Protein AF-A0A7S3X517-F1 (afdb_monomer)

Solvent-accessible surface area (backbone atoms only — not comparable to full-atom values): 11848 Å² total; per-residue (Å²): 142,83,91,81,89,79,89,85,84,89,82,90,87,80,91,82,86,77,84,84,81,80,83,94,79,83,84,78,81,80,79,83,82,80,86,85,85,80,80,93,74,85,74,78,87,70,78,75,76,82,76,74,81,82,72,77,80,77,75,76,76,76,75,76,78,76,65,91,71,58,46,76,46,91,46,55,68,55,50,40,50,55,53,61,67,47,91,56,70,46,37,36,36,38,52,59,68,38,77,36,72,41,94,53,54,39,53,32,61,48,71,34,46,42,34,41,34,27,48,90,89,9,20,34,46,31,8,79,58,73,20,17,44,32,37,27,20,56,36,17,20,42,37,40,29,26,31,36,42,28,20,11,25,25,86,78,29,69,69,51,62,46,97,84,75,48,69,47,72,37,55,27,45,65,45,73,55,67,35,47,58,80,44,79,42,83,47,49,79,45,74,105

Organism: Emiliania huxleyi (NCBI:txid2903)

pLDDT: mean 76.97, std 21.05, range [38.03, 98.0]

Sequence (192 aa):
TGVALRSLALLRASAGRAPAAPPRKALLLACMAALNLLGLAKAVPLNPPPSPPSLPPALPPPPPPLTPGYVSVVSENELRSLIEGAAADISISLPPSAHFELSSQISCASSIKVTIASSGEGATLDGQGGTGLFHLEGGCSLTLRGLNLVNGRAVSGGVVSKGDGSTSANGGVVHANGAGDVEIIGSTVTGC

Nearest PDB structures (foldseek):
  4yzq-assembly2_B  TM=4.320E-01  e=9.519E+00  Caldicellulosiruptor bescii DSM 6725
  6k0u-assembly1_A  TM=3.340E-01  e=7.231E+00  Paenibacillus glycanilyticus

Structure (mmCIF, N/CA/C/O backbone):
data_AF-A0A7S3X517-F1
#
_entry.id   AF-A0A7S3X517-F1
#
loop_
_atom_site.group_PDB
_atom_site.id
_atom_site.type_symbol
_atom_site.label_atom_id
_atom_site.label_alt_id
_atom_site.label_comp_id
_atom_site.label_asym_id
_atom_site.label_entity_id
_atom_site.label_seq_id
_atom_site.pdbx_PDB_ins_code
_atom_site.Cartn_x
_atom_site.Cartn_y
_atom_site.Cartn_z
_atom_site.occupancy
_atom_site.B_iso_or_equiv
_atom_site.auth_seq_id
_atom_site.auth_comp_id
_atom_site.auth_asym_id
_atom_site.auth_atom_id
_atom_site.pdbx_PDB_model_num
ATOM 1 N N . THR A 1 1 ? 38.168 -29.508 -49.072 1.00 44.38 1 THR A N 1
ATOM 2 C CA . THR A 1 1 ? 37.922 -30.195 -47.785 1.00 44.38 1 THR A CA 1
ATOM 3 C C . THR A 1 1 ? 36.730 -29.532 -47.115 1.00 44.38 1 THR A C 1
ATOM 5 O O . THR A 1 1 ? 36.815 -28.357 -46.827 1.00 44.38 1 THR A O 1
ATOM 8 N N . GLY A 1 2 ? 35.551 -30.093 -46.888 1.00 38.03 2 GLY A N 1
ATOM 9 C CA . GLY A 1 2 ? 34.876 -31.349 -47.190 1.00 38.03 2 GLY A CA 1
ATOM 10 C C . GLY A 1 2 ? 33.455 -31.155 -46.628 1.00 38.03 2 GLY A C 1
ATOM 11 O O . GLY A 1 2 ? 33.307 -30.720 -45.491 1.00 38.03 2 GLY A O 1
ATOM 12 N N . VAL A 1 3 ? 32.436 -31.365 -47.458 1.00 45.12 3 VAL A N 1
ATOM 13 C CA . VAL A 1 3 ? 31.002 -31.208 -47.155 1.00 45.12 3 VAL A CA 1
ATOM 14 C C . VAL A 1 3 ? 30.511 -32.380 -46.295 1.00 45.12 3 VAL A C 1
ATOM 16 O O . VAL A 1 3 ? 30.902 -33.509 -46.580 1.00 45.12 3 VAL A O 1
ATOM 19 N N . ALA A 1 4 ? 29.598 -32.161 -45.337 1.00 42.88 4 ALA A N 1
ATOM 20 C CA . ALA A 1 4 ? 28.685 -33.217 -44.873 1.00 42.88 4 ALA A CA 1
ATOM 21 C C . ALA A 1 4 ? 27.404 -32.671 -44.208 1.00 42.88 4 ALA A C 1
ATOM 23 O O . ALA A 1 4 ? 27.393 -32.289 -43.041 1.00 42.88 4 ALA A O 1
ATOM 24 N N . LEU A 1 5 ? 26.305 -32.711 -44.972 1.00 47.69 5 LEU A N 1
ATOM 25 C CA . LEU A 1 5 ? 24.927 -32.824 -44.483 1.00 47.69 5 LEU A CA 1
ATOM 26 C C . LEU A 1 5 ? 24.777 -34.064 -43.590 1.00 47.69 5 LEU A C 1
ATOM 28 O O . LEU A 1 5 ? 25.246 -35.128 -43.990 1.00 47.69 5 LEU A O 1
ATOM 32 N N . ARG A 1 6 ? 23.958 -33.989 -42.530 1.00 50.88 6 ARG A N 1
ATOM 33 C CA . ARG A 1 6 ? 23.080 -35.103 -42.122 1.00 50.88 6 ARG A CA 1
ATOM 34 C C . ARG A 1 6 ? 21.757 -34.595 -41.546 1.00 50.88 6 ARG A C 1
ATOM 36 O O . ARG A 1 6 ? 21.687 -34.136 -40.415 1.00 50.88 6 ARG A O 1
ATOM 43 N N . SER A 1 7 ? 20.708 -34.733 -42.353 1.00 45.97 7 SER A N 1
ATOM 44 C CA . SER A 1 7 ? 19.344 -34.971 -41.878 1.00 45.97 7 SER A CA 1
ATOM 45 C C . SER A 1 7 ? 19.239 -36.407 -41.361 1.00 45.97 7 SER A C 1
ATOM 47 O O . SER A 1 7 ? 19.768 -37.309 -42.008 1.00 45.97 7 SER A O 1
ATOM 49 N N . LEU A 1 8 ? 18.505 -36.638 -40.271 1.00 49.59 8 LEU A N 1
ATOM 50 C CA . LEU A 1 8 ? 17.770 -37.887 -40.067 1.00 49.59 8 LEU A CA 1
ATOM 51 C C . LEU A 1 8 ? 16.531 -37.621 -39.203 1.00 49.59 8 LEU A C 1
ATOM 53 O O . LEU A 1 8 ? 16.600 -36.957 -38.173 1.00 49.59 8 LEU A O 1
ATOM 57 N N . ALA A 1 9 ? 15.404 -38.123 -39.690 1.00 45.72 9 ALA A N 1
ATOM 58 C CA . ALA A 1 9 ? 14.075 -38.019 -39.116 1.00 45.72 9 ALA A CA 1
ATOM 59 C C . ALA A 1 9 ? 13.704 -39.276 -38.297 1.00 45.72 9 ALA A C 1
ATOM 61 O O . ALA A 1 9 ? 14.422 -40.271 -38.321 1.00 45.72 9 ALA A O 1
ATOM 62 N N . LEU A 1 10 ? 12.501 -39.215 -37.706 1.00 48.09 10 LEU A N 1
ATOM 63 C CA . LEU A 1 10 ? 11.694 -40.267 -37.060 1.00 48.09 10 LEU A CA 1
ATOM 64 C C . LEU A 1 10 ? 12.080 -40.699 -35.630 1.00 48.09 10 LEU A C 1
ATOM 66 O O . LEU A 1 10 ? 13.069 -41.386 -35.424 1.00 48.09 10 LEU A O 1
ATOM 70 N N . LEU A 1 11 ? 11.148 -40.519 -34.682 1.00 44.03 11 LEU A N 1
ATOM 71 C CA . LEU A 1 11 ? 10.174 -41.576 -34.369 1.00 44.03 11 LEU A CA 1
ATOM 72 C C . LEU A 1 11 ? 8.953 -41.034 -33.599 1.00 44.03 11 LEU A C 1
ATOM 74 O O . LEU A 1 11 ? 9.065 -40.193 -32.713 1.00 44.03 11 LEU A O 1
ATOM 78 N N . ARG A 1 12 ? 7.776 -41.555 -33.963 1.00 49.22 12 ARG A N 1
ATOM 79 C CA . ARG A 1 12 ? 6.484 -41.394 -33.278 1.00 49.22 12 ARG A CA 1
ATOM 80 C C . ARG A 1 12 ? 6.518 -42.026 -31.880 1.00 49.22 12 ARG A C 1
ATOM 82 O O . ARG A 1 12 ? 7.020 -43.136 -31.742 1.00 49.22 12 ARG A O 1
ATOM 89 N N . ALA A 1 13 ? 5.804 -41.428 -30.927 1.00 42.97 13 ALA A N 1
ATOM 90 C CA . ALA A 1 13 ? 5.162 -42.168 -29.844 1.00 42.97 13 ALA A CA 1
ATOM 91 C C . ALA A 1 13 ? 3.719 -41.676 -29.671 1.00 42.97 13 ALA A C 1
ATOM 93 O O . ALA A 1 13 ? 3.427 -40.484 -29.691 1.00 42.97 13 ALA A O 1
ATOM 94 N N . SER A 1 14 ? 2.828 -42.653 -29.588 1.00 48.25 14 SER A N 1
ATOM 95 C CA . SER A 1 14 ? 1.376 -42.571 -29.582 1.00 48.25 14 SER A CA 1
ATOM 96 C C . SER A 1 14 ? 0.861 -43.016 -28.214 1.00 48.25 14 SER A C 1
ATOM 98 O O . SER A 1 14 ? 1.449 -43.904 -27.609 1.00 48.25 14 SER A O 1
ATOM 100 N N . ALA A 1 15 ? -0.313 -42.492 -27.855 1.00 43.00 15 ALA A N 1
ATOM 101 C CA . ALA A 1 15 ? -1.302 -43.041 -26.925 1.00 43.00 15 ALA A CA 1
ATOM 102 C C . ALA A 1 15 ? -1.064 -42.895 -25.410 1.00 43.00 15 ALA A C 1
ATOM 104 O O . ALA A 1 15 ? -0.162 -43.468 -24.813 1.00 43.00 15 ALA A O 1
ATOM 105 N N . GLY A 1 16 ? -2.026 -42.210 -24.786 1.00 40.59 16 GLY A N 1
ATOM 106 C CA . GLY A 1 16 ? -2.255 -42.175 -23.345 1.00 40.59 16 GLY A CA 1
ATOM 107 C C . GLY A 1 16 ? -3.563 -41.454 -23.019 1.00 40.59 16 GLY A C 1
ATOM 108 O O . GLY A 1 16 ? -3.565 -40.450 -22.318 1.00 40.59 16 GLY A O 1
ATOM 109 N N . ARG A 1 17 ? -4.682 -41.906 -23.604 1.00 45.69 17 ARG A N 1
ATOM 110 C CA . ARG A 1 17 ? -6.031 -41.384 -23.332 1.00 45.69 17 ARG A CA 1
ATOM 111 C C . ARG A 1 17 ? -6.479 -41.888 -21.956 1.00 45.69 17 ARG A C 1
ATOM 113 O O . ARG A 1 17 ? -6.854 -43.049 -21.827 1.00 45.69 17 ARG A O 1
ATOM 120 N N . ALA A 1 18 ? -6.415 -41.026 -20.945 1.00 49.19 18 ALA A N 1
ATOM 121 C CA . ALA A 1 18 ? -6.928 -41.314 -19.608 1.00 49.19 18 ALA A CA 1
ATOM 122 C C . ALA A 1 18 ? -8.476 -41.295 -19.589 1.00 49.19 18 ALA A C 1
ATOM 124 O O . ALA A 1 18 ? -9.084 -40.482 -20.295 1.00 49.19 18 ALA A O 1
ATOM 125 N N . PRO A 1 19 ? -9.129 -42.182 -18.817 1.00 54.97 19 PRO A N 1
ATOM 126 C CA . PRO A 1 19 ? -10.582 -42.247 -18.719 1.00 54.97 19 PRO A CA 1
ATOM 127 C C . PRO A 1 19 ? -11.170 -41.070 -17.930 1.00 54.97 19 PRO A C 1
ATOM 129 O O . PRO A 1 19 ? -10.600 -40.585 -16.953 1.00 54.97 19 PRO A O 1
ATOM 132 N N . ALA A 1 20 ? -12.344 -40.632 -18.384 1.00 51.78 20 ALA A N 1
ATOM 133 C CA . ALA A 1 20 ? -13.129 -39.542 -17.826 1.00 51.78 20 ALA A CA 1
ATOM 134 C C . ALA A 1 20 ? -13.579 -39.821 -16.382 1.00 51.78 20 ALA A C 1
ATOM 136 O O . ALA A 1 20 ? -14.098 -40.894 -16.072 1.00 51.78 20 ALA A O 1
ATOM 137 N N . ALA A 1 21 ? -13.419 -38.820 -15.516 1.00 54.84 21 ALA A N 1
ATOM 138 C CA . ALA A 1 21 ? -13.942 -38.829 -14.157 1.00 54.84 21 ALA A CA 1
ATOM 139 C C . ALA A 1 21 ? -15.473 -38.613 -14.152 1.00 54.84 21 ALA A C 1
ATOM 141 O O . ALA A 1 21 ? -15.976 -37.800 -14.933 1.00 54.84 21 ALA A O 1
ATOM 142 N N . PRO A 1 22 ? -16.229 -39.290 -13.268 1.00 59.75 22 PRO A N 1
ATOM 143 C CA . PRO A 1 22 ? -17.671 -39.100 -13.154 1.00 59.75 22 PRO A CA 1
ATOM 144 C C . PRO A 1 22 ? -18.037 -37.770 -12.457 1.00 59.75 22 PRO A C 1
ATOM 146 O O . PRO A 1 22 ? -17.279 -37.265 -11.621 1.00 59.75 22 PRO A O 1
ATOM 149 N N . PRO A 1 23 ? -19.219 -37.195 -12.757 1.00 51.88 23 PRO A N 1
ATOM 150 C CA . PRO A 1 23 ? -19.661 -35.917 -12.202 1.00 51.88 23 PRO A CA 1
ATOM 151 C C . PRO A 1 23 ? -20.046 -36.026 -10.715 1.00 51.88 23 PRO A C 1
ATOM 153 O O . PRO A 1 23 ? -20.990 -36.717 -10.337 1.00 51.88 23 PRO A O 1
ATOM 156 N N . ARG A 1 24 ? -19.354 -35.263 -9.8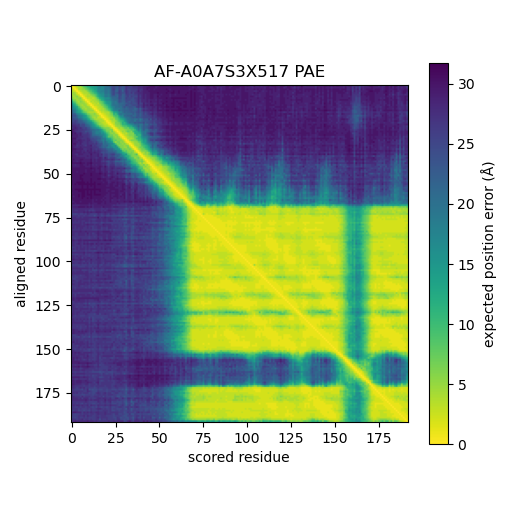58 1.00 53.47 24 ARG A N 1
ATOM 157 C CA . ARG A 1 24 ? -19.596 -35.128 -8.404 1.00 53.47 24 ARG A CA 1
ATOM 158 C C . ARG A 1 24 ? -20.831 -34.276 -8.057 1.00 53.47 24 ARG A C 1
ATOM 160 O O . ARG A 1 24 ? -20.734 -33.349 -7.259 1.00 53.47 24 ARG A O 1
ATOM 167 N N . LYS A 1 25 ? -21.992 -34.537 -8.663 1.00 51.47 25 LYS A N 1
ATOM 168 C CA . LYS A 1 25 ? -23.221 -33.756 -8.386 1.00 51.47 25 LYS A CA 1
ATOM 169 C C . LYS A 1 25 ? -24.373 -34.534 -7.742 1.00 51.47 25 LYS A C 1
ATOM 171 O O . LYS A 1 25 ? -25.433 -33.959 -7.548 1.00 51.47 25 LYS A O 1
ATOM 176 N N . ALA A 1 26 ? -24.174 -35.787 -7.332 1.00 49.59 26 ALA A N 1
ATOM 177 C CA . ALA A 1 26 ? -25.268 -36.634 -6.835 1.00 49.59 26 ALA A CA 1
ATOM 178 C C . ALA A 1 26 ? -25.121 -37.135 -5.382 1.00 49.59 26 ALA A C 1
ATOM 180 O O . ALA A 1 26 ? -25.724 -38.143 -5.033 1.00 49.59 26 ALA A O 1
ATOM 181 N N . LEU A 1 27 ? -24.340 -36.467 -4.518 1.00 43.12 27 LEU A N 1
ATOM 182 C CA . LEU A 1 27 ? -24.102 -36.955 -3.145 1.00 43.12 27 LEU A CA 1
ATOM 183 C C . LEU A 1 27 ? -24.219 -35.881 -2.051 1.00 43.12 27 LEU A C 1
ATOM 185 O O . LEU A 1 27 ? -23.494 -35.913 -1.065 1.00 43.12 27 LEU A O 1
ATOM 189 N N . LEU A 1 28 ? -25.123 -34.915 -2.219 1.00 41.91 28 LEU A N 1
ATOM 190 C CA . LEU A 1 28 ? -25.427 -33.930 -1.166 1.00 41.91 28 LEU A CA 1
ATOM 191 C C . LEU A 1 28 ? -26.924 -33.798 -0.852 1.00 41.91 28 LEU A C 1
ATOM 193 O O . LEU A 1 28 ? -27.290 -33.069 0.061 1.00 41.91 28 LEU A O 1
ATOM 197 N N . LEU A 1 29 ? -27.789 -34.552 -1.542 1.00 43.25 29 LEU A N 1
ATOM 198 C CA . LEU A 1 29 ? -29.243 -34.488 -1.342 1.00 43.25 29 LEU A CA 1
ATOM 199 C C . LEU A 1 29 ? -29.807 -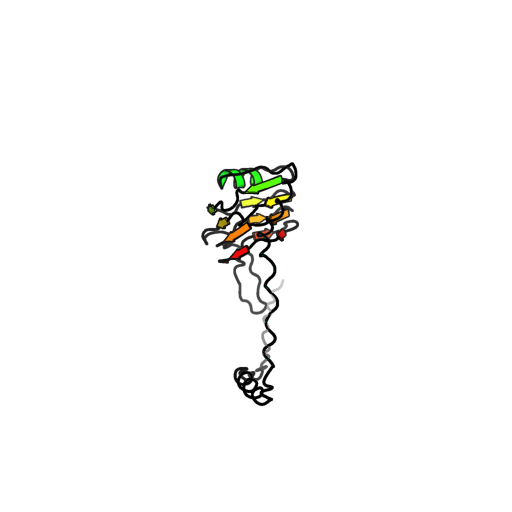35.558 -0.387 1.00 43.25 29 LEU A C 1
ATOM 201 O O . LEU A 1 29 ? -30.989 -35.515 -0.072 1.00 43.25 29 LEU A O 1
ATOM 205 N N . ALA A 1 30 ? -28.990 -36.498 0.103 1.00 40.50 30 ALA A N 1
ATOM 206 C CA . ALA A 1 30 ? -29.468 -37.638 0.899 1.00 40.50 30 ALA A CA 1
ATOM 207 C C . ALA A 1 30 ? -29.298 -37.499 2.428 1.00 40.50 30 ALA A C 1
ATOM 209 O O . ALA A 1 30 ? -29.766 -38.366 3.157 1.00 40.50 30 ALA A O 1
ATOM 210 N N . CYS A 1 31 ? -28.671 -36.431 2.942 1.00 39.19 31 CYS A N 1
ATOM 211 C CA . CYS A 1 31 ? -28.393 -36.301 4.387 1.00 39.19 31 CYS A CA 1
ATOM 212 C C . CYS A 1 31 ? -29.336 -35.349 5.152 1.00 39.19 31 CYS A C 1
ATOM 214 O O . CYS A 1 31 ? -29.188 -35.177 6.355 1.00 39.19 31 CYS A O 1
ATOM 216 N N . MET A 1 32 ? -30.322 -34.736 4.487 1.00 42.56 32 MET A N 1
ATOM 217 C CA . MET A 1 32 ? -31.238 -33.768 5.123 1.00 42.56 32 MET A CA 1
ATOM 218 C C . MET A 1 32 ? -32.555 -34.380 5.641 1.00 42.56 32 MET A C 1
ATOM 220 O O . MET A 1 32 ? -33.382 -33.658 6.184 1.00 42.56 32 MET A O 1
ATOM 224 N N . ALA A 1 33 ? -32.779 -35.693 5.504 1.00 42.97 33 ALA A N 1
ATOM 225 C CA . ALA A 1 33 ? -34.093 -36.302 5.765 1.00 42.97 33 ALA A CA 1
ATOM 226 C C . ALA A 1 33 ? -34.215 -37.123 7.070 1.00 42.97 33 ALA A C 1
ATOM 228 O O . ALA A 1 33 ? -35.249 -37.748 7.284 1.00 42.97 33 ALA A O 1
ATOM 229 N N . ALA A 1 34 ? -33.205 -37.144 7.950 1.00 41.84 34 ALA A N 1
ATOM 230 C CA . ALA A 1 34 ? -33.151 -38.110 9.062 1.00 41.84 34 ALA A CA 1
ATOM 231 C C . ALA A 1 34 ? -32.982 -37.514 10.476 1.00 41.84 34 ALA A C 1
ATOM 233 O O . ALA A 1 34 ? -32.471 -38.189 11.365 1.00 41.84 34 ALA A O 1
ATOM 234 N N . LEU A 1 35 ? -33.428 -36.280 10.727 1.00 44.53 35 LEU A N 1
ATOM 235 C CA . LEU A 1 35 ? -33.516 -35.728 12.089 1.00 44.53 35 LEU A CA 1
ATOM 236 C C . LEU A 1 35 ? -34.872 -35.053 12.308 1.00 44.53 35 LEU A C 1
ATOM 238 O O . LEU A 1 35 ? -34.968 -33.835 12.402 1.00 44.53 35 LEU A O 1
ATOM 242 N N . ASN A 1 36 ? -35.954 -35.831 12.348 1.00 45.81 36 ASN A N 1
ATOM 243 C CA . ASN A 1 36 ? -37.247 -35.266 12.739 1.00 45.81 36 ASN A CA 1
ATOM 244 C C . ASN A 1 36 ? -38.152 -36.278 13.442 1.00 45.81 36 ASN A C 1
ATOM 246 O O . ASN A 1 36 ? -39.303 -36.459 13.060 1.00 45.81 36 ASN A O 1
ATOM 250 N N . LEU A 1 37 ? -37.624 -36.987 14.445 1.00 50.25 37 LEU A N 1
ATOM 251 C CA . LEU A 1 37 ? -38.456 -37.882 15.246 1.00 50.25 37 LEU A CA 1
ATOM 252 C C . LEU A 1 37 ? -37.853 -38.179 16.626 1.00 50.25 37 LEU A C 1
ATOM 254 O O . LEU A 1 37 ? -37.385 -39.284 16.859 1.00 50.25 37 LEU A O 1
ATOM 258 N N . LEU A 1 38 ? -37.867 -37.212 17.550 1.00 48.56 38 LEU A N 1
ATOM 259 C CA . LEU A 1 38 ? -37.776 -37.497 18.989 1.00 48.56 38 LEU A CA 1
ATOM 260 C C . LEU A 1 38 ? -38.353 -36.341 19.823 1.00 48.56 38 LEU A C 1
ATOM 262 O O . LEU A 1 38 ? -37.735 -35.298 19.991 1.00 48.56 38 LEU A O 1
ATOM 266 N N . GLY A 1 39 ? -39.540 -36.592 20.377 1.00 47.72 39 GLY A N 1
ATOM 267 C CA . GLY A 1 39 ? -39.839 -36.277 21.774 1.00 47.72 39 GLY A CA 1
ATOM 268 C C . GLY A 1 39 ? -40.179 -34.831 22.131 1.00 47.72 39 GLY A C 1
ATOM 269 O O . GLY A 1 39 ? -39.337 -34.095 22.635 1.00 47.72 39 GLY A O 1
ATOM 270 N N . LEU A 1 40 ? -41.468 -34.482 22.036 1.00 50.62 40 LEU A N 1
ATOM 271 C CA . LEU A 1 40 ? -42.065 -33.397 22.822 1.00 50.62 40 LEU A CA 1
ATOM 272 C C . LEU A 1 40 ? -42.024 -33.747 24.322 1.00 50.62 40 LEU A C 1
ATOM 274 O O . LEU A 1 40 ? -42.928 -34.399 24.844 1.00 50.62 40 LEU A O 1
ATOM 278 N N . ALA A 1 41 ? -41.000 -33.274 25.031 1.00 53.97 41 ALA A N 1
ATOM 279 C CA . ALA A 1 41 ? -41.066 -33.087 26.476 1.00 53.97 41 ALA A CA 1
ATOM 280 C C . ALA A 1 41 ? -41.628 -31.685 26.754 1.00 53.97 41 ALA A C 1
ATOM 282 O O . ALA A 1 41 ? -41.017 -30.667 26.431 1.00 53.97 41 ALA A O 1
ATOM 283 N N . LYS A 1 42 ? -42.833 -31.636 27.324 1.00 54.25 42 LYS A N 1
ATOM 284 C CA . LYS A 1 42 ? -43.510 -30.405 27.740 1.00 54.25 42 LYS 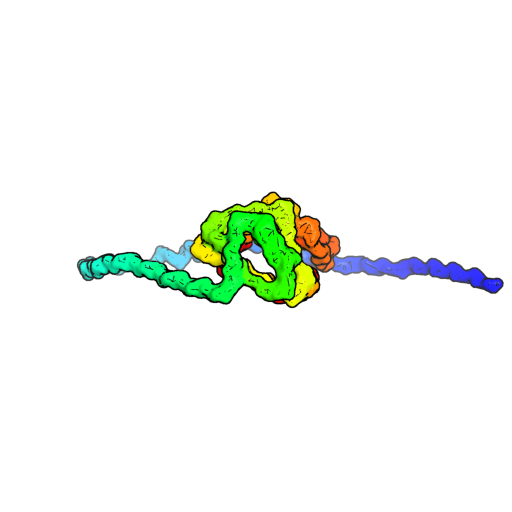A CA 1
ATOM 285 C C . LYS A 1 42 ? -42.774 -29.825 28.953 1.00 54.25 42 LYS A C 1
ATOM 287 O O . LYS A 1 42 ? -42.967 -30.285 30.074 1.00 54.25 42 LYS A O 1
ATOM 292 N N . ALA A 1 43 ? -41.897 -28.855 28.701 1.00 56.81 43 ALA A N 1
ATOM 293 C CA . ALA A 1 43 ? -41.153 -28.143 29.732 1.00 56.81 43 ALA A CA 1
ATOM 294 C C . ALA A 1 43 ? -42.101 -27.310 30.609 1.00 56.81 43 ALA A C 1
ATOM 296 O O . ALA A 1 43 ? -42.966 -26.587 30.112 1.00 56.81 43 ALA A O 1
ATOM 297 N N . VAL A 1 44 ? -41.934 -27.436 31.925 1.00 68.50 44 VAL A N 1
ATOM 298 C CA . VAL A 1 44 ? -42.577 -26.590 32.934 1.00 68.50 44 VAL A CA 1
ATOM 299 C C . VAL A 1 44 ? -42.108 -25.144 32.712 1.00 68.50 44 VAL A C 1
ATOM 301 O O . VAL A 1 44 ? -40.899 -24.933 32.594 1.00 68.50 44 VAL A O 1
ATOM 304 N N . PRO A 1 45 ? -43.009 -24.147 32.639 1.00 65.81 45 PRO A N 1
ATOM 305 C CA . PRO A 1 45 ? -42.618 -22.752 32.483 1.00 65.81 45 PRO A CA 1
ATOM 306 C C . PRO A 1 45 ? -41.947 -22.269 33.773 1.00 65.81 45 PRO A C 1
ATOM 308 O O . PRO A 1 45 ? -42.607 -21.872 34.730 1.00 65.81 45 PRO A O 1
ATOM 311 N N . LEU A 1 46 ? -40.617 -22.335 33.815 1.00 68.38 46 LEU A N 1
ATOM 312 C CA . LEU A 1 46 ? -39.834 -21.579 34.781 1.00 68.38 46 LEU A CA 1
ATOM 313 C C . LEU A 1 46 ? -39.904 -20.115 34.354 1.00 68.38 46 LEU A C 1
ATOM 315 O O . LEU A 1 46 ? -39.513 -19.781 33.235 1.00 68.38 46 LEU A O 1
ATOM 319 N N . ASN A 1 47 ? -40.425 -19.252 35.229 1.00 78.31 47 ASN A N 1
ATOM 320 C CA . ASN A 1 47 ? -40.350 -17.813 35.009 1.00 78.31 47 ASN A CA 1
ATOM 321 C C . ASN A 1 47 ? -38.876 -17.440 34.791 1.00 78.31 47 ASN A C 1
ATOM 323 O O . ASN A 1 47 ? -38.045 -17.772 35.645 1.00 78.31 47 ASN A O 1
ATOM 327 N N . PRO A 1 48 ? -38.533 -16.792 33.664 1.00 77.38 48 PRO A N 1
ATOM 328 C CA . PRO A 1 48 ? -37.167 -16.379 33.419 1.00 77.38 48 PRO A CA 1
ATOM 329 C C . PRO A 1 48 ? -36.743 -15.396 34.520 1.00 77.38 48 PRO A C 1
ATOM 331 O O . PRO A 1 48 ? -37.542 -14.537 34.913 1.00 77.38 48 PRO A O 1
ATOM 334 N N . PRO A 1 49 ? -35.517 -15.524 35.054 1.00 82.88 49 PRO A N 1
ATOM 335 C CA . PRO A 1 49 ? -34.993 -14.551 35.997 1.00 82.88 49 PRO A CA 1
ATOM 336 C C . PRO A 1 49 ? -35.020 -13.150 35.363 1.00 82.88 49 PRO A C 1
ATOM 338 O O . PRO A 1 49 ? -34.868 -13.030 34.143 1.00 82.88 49 PRO A O 1
ATOM 341 N N . PRO A 1 50 ? -35.225 -12.089 36.164 1.00 82.81 50 PRO A N 1
ATOM 342 C CA . PRO A 1 50 ? -35.212 -10.721 35.665 1.00 82.81 50 PRO A CA 1
ATOM 343 C C . PRO A 1 50 ? -33.904 -10.453 34.919 1.00 82.81 50 PRO A C 1
ATOM 345 O O . PRO A 1 50 ? -32.819 -10.737 35.433 1.00 82.81 50 PRO A O 1
ATOM 348 N N . SER A 1 51 ? -34.021 -9.931 33.697 1.00 80.81 51 SER A N 1
ATOM 349 C CA . SER A 1 51 ? -32.875 -9.591 32.862 1.00 80.81 51 SER A CA 1
ATOM 350 C C . SER A 1 51 ? -31.950 -8.641 33.630 1.00 80.81 51 SER A C 1
ATOM 352 O O . SER A 1 51 ? -32.434 -7.629 34.149 1.00 80.81 51 SER A O 1
ATOM 354 N N . PRO A 1 52 ? -30.641 -8.935 33.729 1.00 82.88 52 PRO A N 1
ATOM 355 C CA . PRO A 1 52 ? -29.699 -8.008 34.333 1.00 82.88 52 PRO A CA 1
ATOM 356 C C . PRO A 1 52 ? -29.748 -6.666 33.587 1.00 82.88 52 PRO A C 1
ATOM 358 O O . PRO A 1 52 ? -29.982 -6.651 32.374 1.00 82.88 52 PRO A O 1
ATOM 361 N N . PRO A 1 53 ? -29.551 -5.538 34.290 1.00 83.44 53 PRO A N 1
ATOM 362 C CA . PRO A 1 53 ? -29.539 -4.227 33.660 1.00 83.44 53 PRO A CA 1
ATOM 363 C C . PRO A 1 53 ? -28.507 -4.210 32.529 1.00 83.44 53 PRO A C 1
ATOM 365 O O . PRO A 1 53 ? -27.357 -4.606 32.726 1.00 83.44 53 PRO A O 1
ATOM 368 N N . SER A 1 54 ? -28.935 -3.769 31.344 1.00 77.31 54 SER A N 1
ATOM 369 C CA . SER A 1 54 ? -28.067 -3.614 30.181 1.00 77.31 54 SER A CA 1
ATOM 370 C C . SER A 1 54 ? -26.898 -2.707 30.550 1.00 77.31 54 SER A C 1
ATOM 372 O O . SER A 1 54 ? -27.082 -1.512 30.785 1.00 77.31 54 SER A O 1
ATOM 374 N N . LEU A 1 55 ? -25.697 -3.281 30.633 1.00 78.44 55 LEU A N 1
ATOM 375 C CA . LEU A 1 55 ? -24.478 -2.498 30.777 1.00 78.44 55 LEU A CA 1
ATOM 376 C C . LEU A 1 55 ? -24.363 -1.561 29.564 1.00 78.44 55 LEU A C 1
ATOM 378 O O . LEU A 1 55 ? -24.672 -1.984 28.444 1.00 78.44 55 LEU A O 1
ATOM 382 N N . PRO A 1 56 ? -23.938 -0.300 29.755 1.00 80.62 56 PRO A N 1
ATOM 383 C CA . PRO A 1 56 ? -23.640 0.573 28.631 1.00 80.62 56 PRO A CA 1
ATOM 384 C C . PRO A 1 56 ? -22.607 -0.112 27.722 1.00 80.62 56 PRO A C 1
ATOM 386 O O . PRO A 1 56 ? -21.721 -0.804 28.237 1.00 80.62 56 PRO A O 1
ATOM 389 N N . PRO A 1 57 ? -22.713 0.040 26.388 1.00 79.38 57 PRO A N 1
ATOM 390 C CA . PRO A 1 57 ? -21.740 -0.533 25.471 1.00 79.38 57 PRO A CA 1
ATOM 391 C C . PRO A 1 57 ? -20.346 -0.074 25.893 1.00 79.38 57 PRO A C 1
ATOM 393 O O . PRO A 1 57 ? -20.093 1.125 26.023 1.00 79.38 57 PRO A O 1
ATOM 396 N N . ALA A 1 58 ? -19.467 -1.040 26.173 1.00 74.56 58 ALA A N 1
ATOM 397 C CA . ALA A 1 58 ? -18.084 -0.749 26.503 1.00 74.56 58 ALA A CA 1
ATOM 398 C C . ALA A 1 58 ? -17.500 0.084 25.360 1.00 74.56 58 ALA A C 1
ATOM 400 O O . ALA A 1 58 ? -17.558 -0.331 24.200 1.00 74.56 58 ALA A O 1
ATOM 401 N N . LEU A 1 59 ? -16.988 1.273 25.684 1.00 74.56 59 LEU A N 1
ATOM 402 C CA . LEU A 1 59 ? -16.277 2.084 24.706 1.00 74.56 59 LEU A CA 1
ATOM 403 C C . LEU A 1 59 ? -15.149 1.224 24.118 1.00 74.56 59 LEU A C 1
ATOM 405 O O . LEU A 1 59 ? -14.448 0.557 24.888 1.00 74.56 59 LEU A O 1
ATOM 409 N N . PRO A 1 60 ? -14.978 1.200 22.783 1.00 79.62 60 PRO A N 1
ATOM 410 C CA . PRO A 1 60 ? -13.856 0.499 22.188 1.00 79.62 60 PRO A CA 1
ATOM 411 C C . PRO A 1 60 ? -12.562 1.036 22.815 1.00 79.62 60 PRO A C 1
ATOM 413 O O . PRO A 1 60 ? -12.469 2.243 23.077 1.00 79.62 60 PRO A O 1
ATOM 416 N N . PRO A 1 61 ? -11.585 0.159 23.107 1.00 78.69 61 PRO A N 1
ATOM 417 C CA . PRO A 1 61 ? -10.323 0.594 23.680 1.00 78.69 61 PRO A CA 1
ATOM 418 C C . PRO A 1 61 ? -9.725 1.697 22.796 1.00 78.69 61 PRO A C 1
ATOM 420 O O . PRO A 1 61 ? -9.803 1.589 21.566 1.00 78.69 61 PRO A O 1
ATOM 423 N N . PRO A 1 62 ? -9.158 2.763 23.392 1.00 74.56 62 PRO A N 1
ATOM 424 C CA . PRO A 1 62 ? -8.523 3.814 22.617 1.00 74.56 62 PRO A CA 1
ATOM 425 C C . PRO A 1 62 ? -7.468 3.179 21.703 1.00 74.56 62 PRO A C 1
ATOM 427 O O . PRO A 1 62 ? -6.733 2.291 22.158 1.00 74.56 62 PRO A O 1
ATOM 430 N N . PRO A 1 63 ? -7.406 3.580 20.420 1.00 67.75 63 PRO A N 1
ATOM 431 C CA . PRO A 1 63 ? -6.417 3.039 19.508 1.00 67.75 63 PRO A CA 1
ATOM 432 C C . PRO A 1 63 ? -5.024 3.256 20.111 1.00 67.75 63 PRO A C 1
ATOM 434 O O . PRO A 1 63 ? -4.777 4.316 20.700 1.00 67.75 63 PRO A O 1
ATOM 437 N N . PRO A 1 64 ? -4.123 2.260 20.015 1.00 67.94 64 PRO A N 1
ATOM 438 C CA . PRO A 1 64 ? -2.773 2.410 20.524 1.00 67.94 64 PRO A CA 1
ATOM 439 C C . PRO A 1 64 ? -2.155 3.689 19.947 1.00 67.94 64 PRO A C 1
ATOM 441 O O . PRO A 1 64 ? -2.378 3.980 18.766 1.00 67.94 64 PRO A O 1
ATOM 444 N N . PRO A 1 65 ? -1.409 4.465 20.754 1.00 63.12 65 PRO A N 1
ATOM 445 C CA . PRO A 1 65 ? -0.764 5.673 20.267 1.00 63.12 65 PRO A CA 1
ATOM 446 C C . PRO A 1 65 ? 0.076 5.325 19.037 1.00 63.12 65 PRO A C 1
ATOM 448 O O . PRO A 1 65 ? 0.882 4.390 19.078 1.00 63.12 65 PRO A O 1
ATOM 451 N N . LEU A 1 66 ? -0.150 6.055 17.938 1.00 56.91 66 LEU A N 1
ATOM 452 C CA . LEU A 1 66 ? 0.674 5.949 16.738 1.00 56.91 66 LEU A CA 1
ATOM 453 C C . LEU A 1 66 ? 2.126 6.143 17.173 1.00 56.91 66 LEU A C 1
ATOM 455 O O . LEU A 1 66 ? 2.462 7.125 17.838 1.00 56.91 66 LEU A O 1
ATOM 459 N N . THR A 1 67 ? 2.966 5.158 16.876 1.00 59.84 67 THR A N 1
ATOM 460 C CA . THR A 1 67 ? 4.380 5.178 17.250 1.00 59.84 67 THR A CA 1
ATOM 461 C C . THR A 1 67 ? 5.009 6.468 16.704 1.00 59.84 67 THR A C 1
ATOM 463 O O . THR A 1 67 ? 4.722 6.824 15.563 1.00 59.84 67 THR A O 1
ATOM 466 N N . PRO A 1 68 ? 5.829 7.212 17.463 1.00 66.50 68 PRO A N 1
ATOM 467 C CA . PRO A 1 68 ? 6.510 8.388 16.926 1.00 66.50 68 PRO A CA 1
ATOM 468 C C . PRO A 1 68 ? 7.274 8.029 15.643 1.00 66.50 68 PRO A C 1
ATOM 470 O O . PRO A 1 68 ? 8.027 7.057 15.642 1.00 66.50 68 PRO A O 1
ATOM 473 N N . GLY A 1 69 ? 7.060 8.782 14.559 1.00 81.00 69 GLY A N 1
ATOM 474 C CA . GLY A 1 69 ? 7.725 8.549 13.267 1.00 81.00 69 GLY A CA 1
ATOM 475 C C . GLY A 1 69 ? 6.803 8.386 12.057 1.00 81.00 69 GLY A C 1
ATOM 476 O O . GLY A 1 69 ? 7.307 8.246 10.948 1.00 81.00 69 GLY A O 1
ATOM 477 N N . TYR A 1 70 ? 5.477 8.427 12.233 1.00 86.81 70 TYR A N 1
ATOM 478 C CA . TYR A 1 70 ? 4.554 8.444 11.096 1.00 86.81 70 TYR A CA 1
ATOM 479 C C . TYR A 1 70 ? 4.440 9.843 10.483 1.00 86.81 70 TYR A C 1
ATOM 481 O O . TYR A 1 70 ? 4.151 10.817 11.180 1.00 86.81 70 TYR A O 1
ATOM 489 N N . VAL A 1 71 ? 4.608 9.922 9.166 1.00 93.44 71 VAL A N 1
ATOM 490 C CA . VAL A 1 71 ? 4.297 11.103 8.358 1.00 93.44 71 VAL A CA 1
ATOM 491 C C . VAL A 1 71 ? 2.857 10.975 7.869 1.00 93.44 71 VAL A C 1
ATOM 493 O O . VAL A 1 71 ? 2.485 9.964 7.273 1.00 93.44 71 VAL A O 1
ATOM 496 N N . SER A 1 72 ? 2.023 11.972 8.153 1.00 93.94 72 SER A N 1
ATOM 497 C CA . SER A 1 72 ? 0.654 12.006 7.632 1.00 93.94 72 SER A CA 1
ATOM 498 C C . SER A 1 72 ? 0.667 12.537 6.207 1.00 93.94 72 SER A C 1
ATOM 500 O O . SER A 1 72 ? 1.307 13.552 5.959 1.00 93.94 72 SER A O 1
ATOM 502 N N . VAL A 1 73 ? -0.080 11.901 5.307 1.00 95.88 73 VAL A N 1
ATOM 503 C CA . VAL A 1 73 ? -0.250 12.368 3.921 1.00 95.88 73 VAL A CA 1
ATOM 504 C C . VAL A 1 73 ? -1.730 12.477 3.579 1.00 95.88 73 VAL A C 1
ATOM 506 O O . VAL A 1 73 ? -2.545 11.693 4.070 1.00 95.88 73 VAL A O 1
ATOM 509 N N . VAL A 1 74 ? -2.096 13.456 2.754 1.00 94.44 74 VAL A N 1
ATOM 510 C CA . VAL A 1 74 ? -3.507 13.742 2.412 1.00 94.44 74 VAL A CA 1
ATOM 511 C C . VAL A 1 74 ? -3.789 13.715 0.911 1.00 94.44 74 VAL A C 1
ATOM 513 O O . VAL A 1 74 ? -4.917 13.968 0.495 1.00 94.44 74 VAL A O 1
ATOM 516 N N . SER A 1 75 ? -2.786 13.402 0.087 1.00 96.31 75 SER A N 1
ATOM 517 C CA . SER A 1 75 ? -2.940 13.301 -1.367 1.00 96.31 75 SER A CA 1
ATOM 518 C C . SER A 1 75 ? -2.084 12.191 -1.981 1.00 96.31 75 SER A C 1
ATOM 520 O O . SER A 1 75 ? -1.066 11.790 -1.416 1.00 96.31 75 SER A O 1
ATOM 522 N N . GLU A 1 76 ? -2.487 11.719 -3.164 1.00 96.69 76 GLU A N 1
ATOM 523 C CA . GLU A 1 76 ? -1.737 10.741 -3.966 1.00 96.69 76 GLU A CA 1
ATOM 524 C C . GLU A 1 76 ? -0.313 11.233 -4.268 1.00 96.69 76 GLU A C 1
ATOM 526 O O . GLU A 1 76 ? 0.650 10.500 -4.057 1.00 96.69 76 GLU A O 1
ATOM 531 N N . ASN A 1 77 ? -0.165 12.483 -4.724 1.00 96.94 77 ASN A N 1
ATOM 532 C CA . ASN A 1 77 ? 1.140 13.045 -5.077 1.00 96.94 77 ASN A CA 1
ATOM 533 C C . ASN A 1 77 ? 2.099 13.082 -3.888 1.00 96.94 77 ASN A C 1
ATOM 535 O O . ASN A 1 77 ? 3.286 12.806 -4.053 1.00 96.94 77 ASN A O 1
ATOM 539 N N . GLU A 1 78 ? 1.597 13.430 -2.705 1.00 97.19 78 GLU A N 1
ATOM 540 C CA . GLU A 1 78 ? 2.395 13.456 -1.482 1.00 97.19 78 GLU A CA 1
ATOM 541 C C . GLU A 1 78 ? 2.823 12.043 -1.074 1.00 97.19 78 GLU A C 1
ATOM 543 O O . GLU A 1 78 ? 4.005 11.816 -0.828 1.00 97.19 78 GLU A O 1
ATOM 548 N N . LEU A 1 79 ? 1.892 11.080 -1.099 1.00 97.50 79 LEU A N 1
ATOM 549 C CA . LEU A 1 79 ? 2.181 9.670 -0.837 1.00 97.50 79 LEU A CA 1
ATOM 550 C C . LEU A 1 79 ? 3.247 9.122 -1.800 1.00 97.50 79 LEU A C 1
ATOM 552 O O . LEU A 1 79 ? 4.229 8.528 -1.356 1.00 97.50 79 LEU A O 1
ATOM 556 N N . ARG A 1 80 ? 3.078 9.358 -3.107 1.00 97.31 80 ARG A N 1
ATOM 557 C CA . ARG A 1 80 ? 4.023 8.932 -4.147 1.00 97.31 80 ARG A CA 1
ATOM 558 C C . ARG A 1 80 ? 5.396 9.561 -3.939 1.00 97.31 80 ARG A C 1
ATOM 560 O O . ARG A 1 80 ? 6.387 8.844 -3.870 1.00 97.31 80 ARG A O 1
ATOM 567 N N . SER A 1 81 ? 5.445 10.884 -3.786 1.00 97.06 81 SER A N 1
ATOM 568 C CA . SER A 1 81 ? 6.707 11.619 -3.634 1.00 97.06 81 SER A CA 1
ATOM 569 C C . SER A 1 81 ? 7.470 11.189 -2.384 1.00 97.06 81 SER A C 1
ATOM 571 O O . SER A 1 81 ? 8.696 11.106 -2.409 1.00 97.06 81 SER A O 1
ATOM 573 N N . LEU A 1 82 ? 6.753 10.898 -1.295 1.00 97.06 82 LEU A N 1
ATOM 574 C CA . LEU A 1 82 ? 7.362 10.458 -0.047 1.00 97.06 82 LEU A CA 1
ATOM 575 C C . LEU A 1 82 ? 8.003 9.071 -0.184 1.00 97.06 82 LEU A C 1
ATOM 577 O O . LEU A 1 82 ? 9.095 8.870 0.334 1.00 97.06 82 LEU A O 1
ATOM 581 N N . ILE A 1 83 ? 7.355 8.137 -0.886 1.00 97.06 83 ILE A N 1
ATOM 582 C CA . ILE A 1 83 ? 7.870 6.773 -1.091 1.00 97.06 83 ILE A CA 1
ATOM 583 C C . ILE A 1 83 ? 9.015 6.764 -2.107 1.00 97.06 83 ILE A C 1
ATOM 585 O O . ILE A 1 83 ? 10.081 6.223 -1.824 1.00 97.06 83 ILE A O 1
ATOM 589 N N . GLU A 1 84 ? 8.822 7.392 -3.266 1.00 96.69 84 GLU A N 1
ATOM 590 C CA . GLU A 1 84 ? 9.811 7.404 -4.351 1.00 96.69 84 GLU A CA 1
ATOM 591 C C . GLU A 1 84 ? 11.060 8.224 -3.993 1.00 96.69 84 GLU A C 1
ATOM 593 O O . GLU A 1 84 ? 12.158 7.921 -4.455 1.00 96.69 84 GLU A O 1
ATOM 598 N N . GLY A 1 85 ? 10.908 9.249 -3.148 1.00 95.25 85 GLY A N 1
ATOM 599 C CA . GLY A 1 85 ? 12.002 10.097 -2.675 1.00 95.25 85 GLY A CA 1
ATOM 600 C C . GLY A 1 85 ? 12.685 9.615 -1.392 1.00 95.25 85 GLY A C 1
ATOM 601 O O . GLY A 1 85 ? 13.619 10.271 -0.923 1.00 95.25 85 GLY A O 1
ATOM 602 N N . ALA A 1 86 ? 12.233 8.514 -0.787 1.00 96.00 86 ALA A N 1
ATOM 603 C CA . ALA A 1 86 ? 12.772 8.061 0.488 1.00 96.00 86 ALA A CA 1
ATOM 604 C C . ALA A 1 86 ? 14.184 7.472 0.355 1.00 96.00 86 ALA A C 1
ATOM 606 O O . ALA A 1 86 ? 14.454 6.577 -0.446 1.00 96.00 86 ALA A O 1
ATOM 607 N N . ALA A 1 87 ? 15.083 7.956 1.215 1.00 95.50 87 ALA A N 1
ATOM 608 C CA . ALA A 1 87 ? 16.455 7.460 1.353 1.00 95.50 87 ALA A CA 1
ATOM 609 C C . ALA A 1 87 ? 16.668 6.600 2.615 1.00 95.50 87 ALA A C 1
ATOM 611 O O . ALA A 1 87 ? 17.765 6.095 2.844 1.00 95.50 87 ALA A O 1
ATOM 612 N N . ALA A 1 88 ? 15.640 6.464 3.452 1.00 96.50 88 ALA A N 1
ATOM 613 C CA . ALA A 1 88 ? 15.651 5.703 4.695 1.00 96.50 88 ALA A CA 1
ATOM 614 C C . ALA A 1 88 ? 14.261 5.109 4.949 1.00 96.50 88 ALA A C 1
ATOM 616 O O . ALA A 1 88 ? 13.313 5.424 4.230 1.00 96.50 88 ALA A O 1
ATOM 617 N N . ASP A 1 89 ? 14.146 4.268 5.974 1.00 96.81 89 ASP A N 1
ATOM 618 C CA . ASP A 1 89 ? 12.873 3.675 6.377 1.00 96.81 89 ASP A CA 1
ATOM 619 C C . ASP A 1 89 ? 11.841 4.758 6.719 1.00 9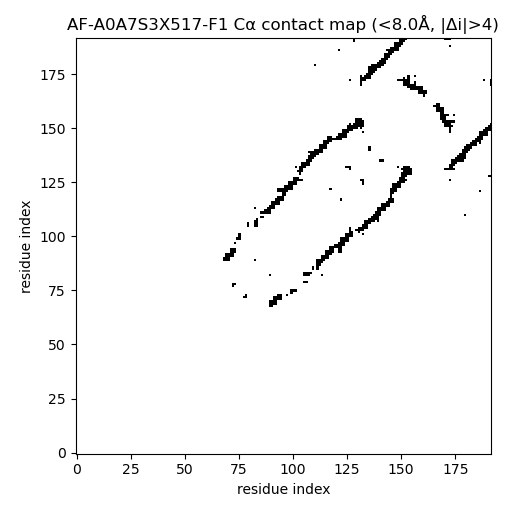6.81 89 ASP A C 1
ATOM 621 O O . ASP A 1 89 ? 12.135 5.720 7.437 1.00 96.81 89 ASP A O 1
ATOM 625 N N . ILE A 1 90 ? 10.617 4.583 6.223 1.00 96.50 90 ILE A N 1
ATOM 626 C CA . ILE A 1 90 ? 9.520 5.531 6.417 1.00 96.50 90 ILE A CA 1
ATOM 627 C C . ILE A 1 90 ? 8.259 4.830 6.911 1.00 96.50 90 ILE A C 1
ATOM 629 O O . ILE A 1 90 ? 7.943 3.698 6.544 1.00 96.50 90 ILE A O 1
ATOM 633 N N . SER A 1 91 ? 7.510 5.540 7.748 1.00 96.81 91 SER A N 1
ATOM 634 C CA . SER A 1 91 ? 6.182 5.142 8.203 1.00 96.81 91 SER A CA 1
ATOM 635 C C . SER A 1 91 ? 5.188 6.233 7.829 1.00 96.81 91 SER A C 1
ATOM 637 O O . SER A 1 91 ? 5.422 7.410 8.093 1.00 96.81 91 SER A O 1
ATOM 639 N N . ILE A 1 92 ? 4.089 5.855 7.189 1.00 97.25 92 ILE A N 1
ATOM 640 C CA . ILE A 1 92 ? 3.104 6.760 6.602 1.00 97.25 92 ILE A CA 1
ATOM 641 C C . ILE A 1 92 ? 1.741 6.460 7.211 1.00 97.25 92 ILE A C 1
ATOM 643 O O . ILE A 1 92 ? 1.327 5.302 7.280 1.00 97.25 92 ILE A O 1
ATOM 647 N N . SER A 1 93 ? 1.052 7.503 7.673 1.00 96.44 93 SER A N 1
ATOM 648 C CA . SER A 1 93 ? -0.303 7.405 8.211 1.00 96.44 93 SER A CA 1
ATOM 649 C C . SER A 1 93 ? -1.290 8.029 7.234 1.00 96.44 93 SER A C 1
ATOM 651 O O . SER A 1 93 ? -1.200 9.218 6.928 1.00 96.44 93 SER A O 1
ATOM 653 N N . LEU A 1 94 ? -2.258 7.238 6.779 1.00 97.31 94 LEU A N 1
ATOM 654 C CA . LEU A 1 94 ? -3.361 7.710 5.949 1.00 97.31 94 LEU A CA 1
ATOM 655 C C . LEU A 1 94 ? -4.577 8.037 6.827 1.00 97.31 94 LEU A C 1
ATOM 657 O O . LEU A 1 94 ? -4.913 7.231 7.708 1.00 97.31 94 LEU A O 1
ATOM 661 N N . PRO A 1 95 ? -5.269 9.169 6.596 1.00 96.31 95 PRO A N 1
ATOM 662 C CA . PRO A 1 95 ? -6.487 9.493 7.324 1.00 96.31 95 PRO A CA 1
ATOM 663 C C . PRO A 1 95 ? -7.544 8.386 7.165 1.00 96.31 95 PRO A C 1
ATOM 665 O O . PRO A 1 95 ? -7.667 7.810 6.082 1.00 96.31 95 PRO A O 1
ATOM 668 N N . PRO A 1 96 ? -8.311 8.069 8.221 1.00 96.00 96 PRO A N 1
ATOM 669 C CA . PRO A 1 96 ? -9.354 7.050 8.149 1.00 96.00 96 PRO A CA 1
ATOM 670 C C . PRO A 1 96 ? -10.403 7.432 7.099 1.00 96.00 96 PRO A C 1
ATOM 672 O O . PRO A 1 96 ? -10.784 8.598 7.002 1.00 96.00 96 PRO A O 1
ATOM 675 N N . SER A 1 97 ? -10.903 6.453 6.342 1.00 95.56 97 SER A N 1
ATOM 676 C CA . SER A 1 97 ? -11.899 6.646 5.271 1.00 95.56 97 SER A CA 1
ATOM 677 C C . SER A 1 97 ? -11.441 7.529 4.102 1.00 95.56 97 SER A C 1
ATOM 679 O O . SER A 1 97 ? -12.241 7.831 3.218 1.00 95.56 97 SER A O 1
ATOM 681 N N . ALA A 1 98 ? -10.174 7.956 4.066 1.00 97.19 98 ALA A N 1
ATOM 682 C CA . ALA A 1 98 ? -9.641 8.679 2.919 1.00 97.19 98 ALA A CA 1
ATOM 683 C C . ALA A 1 98 ? -9.606 7.773 1.684 1.00 97.19 98 ALA A C 1
ATOM 685 O O . ALA A 1 98 ? -9.343 6.574 1.791 1.00 97.19 98 ALA A O 1
ATOM 686 N N . HIS A 1 99 ? -9.853 8.360 0.516 1.00 97.69 99 HIS A N 1
ATOM 687 C CA . HIS A 1 99 ? -9.872 7.658 -0.761 1.00 97.69 99 HIS A CA 1
ATOM 688 C C . HIS A 1 99 ? -8.770 8.211 -1.664 1.00 97.69 99 HIS A C 1
ATOM 690 O O . HIS A 1 99 ? -8.787 9.391 -2.013 1.00 97.69 99 HIS A O 1
ATOM 696 N N . PHE A 1 100 ? -7.807 7.363 -2.013 1.00 97.38 100 PHE A N 1
ATOM 697 C CA . PHE A 1 100 ? -6.689 7.699 -2.886 1.00 97.38 100 PHE A CA 1
ATOM 698 C C . PHE A 1 100 ? -6.849 6.939 -4.195 1.00 97.38 100 PHE A C 1
ATOM 700 O O . PHE A 1 100 ? -6.652 5.726 -4.248 1.00 97.38 100 PHE A O 1
ATOM 707 N N . GLU A 1 101 ? -7.197 7.666 -5.249 1.00 96.06 101 GLU A N 1
ATOM 708 C CA . GLU A 1 101 ? -7.217 7.135 -6.606 1.00 96.06 101 GLU A CA 1
ATOM 709 C C . GLU A 1 101 ? -5.804 7.203 -7.177 1.00 96.06 101 GLU A C 1
ATOM 711 O O . GLU A 1 101 ? -5.238 8.282 -7.332 1.00 96.06 101 GLU A O 1
ATOM 716 N N . LEU A 1 102 ? -5.209 6.045 -7.439 1.00 93.75 102 LEU A N 1
ATOM 717 C CA . LEU A 1 102 ? -3.861 5.946 -7.967 1.00 93.75 102 LEU A CA 1
ATOM 718 C C . LEU A 1 102 ? -3.921 5.988 -9.490 1.00 93.75 102 LEU A C 1
ATOM 720 O O . LEU A 1 102 ? -4.309 5.022 -10.145 1.00 93.75 102 LEU A O 1
ATOM 724 N N . SER A 1 103 ? -3.464 7.103 -10.054 1.00 92.56 103 SER A N 1
ATOM 725 C CA . SER A 1 103 ? -3.326 7.263 -11.504 1.00 92.56 103 SER A CA 1
ATOM 726 C C . SER A 1 103 ? -2.224 6.370 -12.100 1.00 92.56 103 SER A C 1
ATOM 728 O O . SER A 1 103 ? -2.238 6.058 -13.292 1.00 92.56 103 SER A O 1
ATOM 730 N N . SER A 1 104 ? -1.271 5.929 -11.271 1.00 91.75 104 SER A N 1
ATOM 731 C CA . SER A 1 104 ? -0.205 4.984 -11.616 1.00 91.75 104 SER A CA 1
ATOM 732 C C . SER A 1 104 ? 0.282 4.213 -10.388 1.00 91.75 104 SER A C 1
ATOM 734 O O . SER A 1 104 ? 0.113 4.668 -9.253 1.00 91.75 104 SER A O 1
ATOM 736 N N . GLN A 1 105 ? 0.974 3.093 -10.625 1.00 91.94 105 GLN A N 1
ATOM 737 C CA . GLN A 1 105 ? 1.704 2.352 -9.588 1.00 91.94 105 GLN A CA 1
ATOM 738 C C . GLN A 1 105 ? 2.644 3.301 -8.834 1.00 91.94 105 GLN A C 1
ATOM 740 O O . GLN A 1 105 ? 3.272 4.168 -9.449 1.00 91.94 105 GLN A O 1
ATOM 745 N N . ILE A 1 106 ? 2.740 3.126 -7.519 1.00 95.50 106 ILE A N 1
ATOM 746 C CA . ILE A 1 106 ? 3.756 3.775 -6.692 1.00 95.50 106 ILE A CA 1
ATOM 747 C C . ILE A 1 106 ? 4.984 2.868 -6.678 1.00 95.50 106 ILE A C 1
ATOM 749 O O . ILE A 1 106 ? 4.890 1.698 -6.291 1.00 95.50 106 ILE A O 1
ATOM 753 N N . SER A 1 107 ? 6.124 3.399 -7.110 1.00 95.69 107 SER A N 1
ATOM 754 C CA . SER A 1 107 ? 7.353 2.619 -7.238 1.00 95.69 107 SER A CA 1
ATOM 755 C C . SER A 1 107 ? 8.239 2.758 -6.003 1.00 95.69 107 SER A C 1
ATOM 757 O O . SER A 1 107 ? 8.390 3.839 -5.444 1.00 95.69 107 SER A O 1
ATOM 759 N N . CYS A 1 108 ? 8.870 1.664 -5.589 1.00 96.69 108 CYS A N 1
ATOM 760 C CA . CYS A 1 108 ? 9.917 1.670 -4.577 1.00 96.69 108 CYS A CA 1
ATOM 761 C C . CYS A 1 108 ? 11.074 0.789 -5.046 1.00 96.69 108 CYS A C 1
ATOM 763 O O . CYS A 1 108 ? 10.940 -0.433 -5.108 1.00 96.69 108 CYS A O 1
ATOM 765 N N . ALA A 1 109 ? 12.198 1.425 -5.375 1.00 95.56 109 ALA A N 1
ATOM 766 C CA . ALA A 1 109 ? 13.393 0.757 -5.894 1.00 95.56 109 ALA A CA 1
ATOM 767 C C . ALA A 1 109 ? 14.571 0.742 -4.904 1.00 95.56 109 ALA A C 1
ATOM 769 O O . ALA A 1 109 ? 15.608 0.135 -5.167 1.00 95.56 109 ALA A O 1
ATOM 770 N N . SER A 1 110 ? 14.432 1.433 -3.773 1.00 93.94 110 SER A N 1
ATOM 771 C CA . SER A 1 110 ? 15.451 1.503 -2.727 1.00 93.94 110 SER A CA 1
ATOM 772 C C . SER A 1 110 ? 15.335 0.313 -1.773 1.00 93.94 110 SER A C 1
ATOM 774 O O . SER A 1 110 ? 14.235 -0.134 -1.467 1.00 93.94 110 SER A O 1
ATOM 776 N N . SER A 1 111 ? 16.454 -0.146 -1.209 1.00 96.44 111 SER A N 1
ATOM 777 C CA . SER A 1 111 ? 16.479 -1.202 -0.181 1.00 96.44 111 SER A CA 1
ATOM 778 C C . SER A 1 111 ? 16.065 -0.672 1.206 1.00 96.44 111 SER A C 1
ATOM 780 O O . SER A 1 111 ? 16.840 -0.744 2.162 1.00 96.44 111 SER A O 1
ATOM 782 N N . ILE A 1 112 ? 14.861 -0.104 1.304 1.00 96.81 112 ILE A N 1
ATOM 783 C CA . ILE A 1 112 ? 14.286 0.502 2.516 1.00 96.81 112 ILE A CA 1
ATOM 784 C C . ILE A 1 112 ? 13.001 -0.213 2.939 1.00 96.81 112 ILE A C 1
ATOM 786 O O . ILE A 1 112 ? 12.417 -0.984 2.174 1.00 96.81 112 ILE A O 1
ATOM 790 N N . LYS A 1 113 ? 12.531 0.077 4.153 1.00 97.38 113 LYS A N 1
ATOM 791 C CA . LYS A 1 113 ? 11.239 -0.382 4.664 1.00 97.38 113 LYS A CA 1
ATOM 792 C C . LYS A 1 113 ? 10.211 0.737 4.603 1.00 97.38 113 LYS A C 1
ATOM 794 O O . LYS A 1 113 ? 10.380 1.793 5.213 1.00 97.38 113 LYS A O 1
ATOM 799 N N . VAL A 1 114 ? 9.113 0.472 3.909 1.00 97.81 114 VAL A N 1
ATOM 800 C CA . VAL A 1 114 ? 7.966 1.369 3.803 1.00 97.81 114 VAL A CA 1
ATOM 801 C C . VAL A 1 114 ? 6.808 0.763 4.579 1.00 97.81 114 VAL A C 1
ATOM 803 O O . VAL A 1 114 ? 6.333 -0.325 4.262 1.00 97.81 114 VAL A O 1
ATOM 806 N N . THR A 1 115 ? 6.327 1.471 5.597 1.00 97.31 115 THR A N 1
ATOM 807 C CA . THR A 1 115 ? 5.096 1.106 6.306 1.00 97.31 115 THR A CA 1
ATOM 808 C C . THR A 1 115 ? 4.003 2.103 5.968 1.00 97.31 115 THR A C 1
ATOM 810 O O . THR A 1 115 ? 4.177 3.297 6.184 1.00 97.31 115 THR A O 1
ATOM 813 N N . ILE A 1 116 ? 2.860 1.624 5.486 1.00 97.56 116 ILE A N 1
ATOM 814 C CA . ILE A 1 116 ? 1.670 2.442 5.244 1.00 97.56 116 ILE A CA 1
ATOM 815 C C . ILE A 1 116 ? 0.557 1.894 6.120 1.00 97.56 116 ILE A C 1
ATOM 817 O O . ILE A 1 116 ? 0.176 0.726 6.011 1.00 97.56 116 ILE A O 1
ATOM 821 N N . ALA A 1 117 ? 0.039 2.736 7.003 1.00 97.06 117 ALA A N 1
ATOM 822 C CA . ALA A 1 117 ? -1.010 2.358 7.926 1.00 97.06 117 ALA A CA 1
ATOM 823 C C . ALA A 1 117 ? -2.182 3.332 7.856 1.00 97.06 117 ALA A C 1
ATOM 825 O O . ALA A 1 117 ? -2.011 4.533 7.651 1.00 97.06 117 ALA A O 1
ATOM 826 N N . SER A 1 118 ? -3.375 2.810 8.098 1.00 96.81 118 SER A N 1
ATOM 827 C CA . SER A 1 118 ? -4.528 3.615 8.470 1.00 96.81 118 SER A CA 1
ATOM 828 C C . SER A 1 118 ? -5.205 3.023 9.703 1.00 96.81 118 SER A C 1
ATOM 830 O O . SER A 1 118 ? -4.909 1.907 10.135 1.00 96.81 118 SER A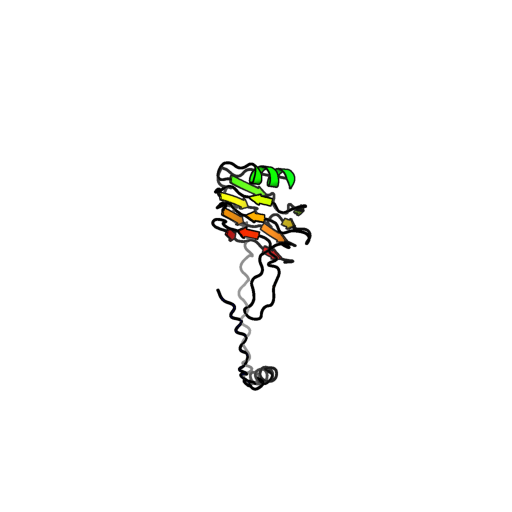 O 1
ATOM 832 N N . SER A 1 119 ? -6.075 3.817 10.317 1.00 91.75 119 SER A N 1
ATOM 833 C CA . SER A 1 119 ? -6.824 3.458 11.522 1.00 91.75 119 SER A CA 1
ATOM 834 C C . SER A 1 119 ? -8.328 3.455 11.236 1.00 91.75 119 SER A C 1
ATOM 836 O O . SER A 1 119 ? -8.769 3.917 10.185 1.00 91.75 119 SER A O 1
ATOM 838 N N . GLY A 1 120 ? -9.128 2.927 12.165 1.00 92.44 120 GLY A N 1
ATOM 839 C CA . GLY A 1 120 ? -10.583 2.861 12.003 1.00 92.44 120 GLY A CA 1
ATOM 840 C C . GLY A 1 120 ? -10.998 1.942 10.851 1.00 92.44 120 GLY A C 1
ATOM 841 O O . GLY A 1 120 ? -10.546 0.803 10.787 1.00 92.44 120 GLY A O 1
ATOM 842 N N . GLU A 1 121 ? -11.850 2.443 9.953 1.00 93.00 121 GLU A N 1
ATOM 843 C CA . GLU A 1 121 ? -12.319 1.720 8.753 1.00 93.00 121 GLU A CA 1
ATOM 844 C C . GLU A 1 121 ? -11.222 1.507 7.695 1.00 93.00 121 GLU A C 1
ATOM 846 O O . GLU A 1 121 ? -11.392 0.719 6.763 1.00 93.00 121 GLU A O 1
ATOM 851 N N . GLY A 1 122 ? -10.086 2.188 7.858 1.00 96.50 122 GLY A N 1
ATOM 852 C CA . GLY A 1 122 ? -8.980 2.160 6.920 1.00 96.50 122 GLY A CA 1
ATOM 853 C C . GLY A 1 122 ? -9.133 3.152 5.771 1.00 96.50 122 GLY A C 1
ATOM 854 O O . GLY A 1 122 ? -10.228 3.599 5.430 1.00 96.50 122 GLY A O 1
ATOM 855 N N . ALA A 1 123 ? -8.004 3.524 5.178 1.00 97.94 123 ALA A N 1
ATOM 856 C CA . ALA A 1 123 ? -7.965 4.307 3.951 1.00 97.94 123 ALA A CA 1
ATOM 857 C C . ALA A 1 123 ? -8.059 3.378 2.739 1.00 97.94 123 ALA A C 1
ATOM 859 O O . ALA A 1 123 ? -7.563 2.248 2.769 1.00 97.94 123 ALA A O 1
ATOM 860 N N . THR A 1 124 ? -8.667 3.870 1.666 1.00 98.00 124 THR A N 1
ATOM 861 C CA . THR A 1 124 ? -8.804 3.147 0.404 1.00 98.00 124 THR A CA 1
ATOM 862 C C . THR A 1 124 ? -7.721 3.584 -0.570 1.00 98.00 124 THR A C 1
ATOM 864 O O . THR A 1 124 ? -7.576 4.776 -0.839 1.00 98.00 124 THR A O 1
ATOM 867 N N . LEU A 1 125 ? -6.976 2.614 -1.095 1.00 97.38 125 LEU A N 1
ATOM 868 C CA . LEU A 1 125 ? -6.052 2.787 -2.210 1.00 97.38 125 LEU A CA 1
ATOM 869 C C . LEU A 1 125 ? -6.666 2.102 -3.436 1.00 97.38 125 LEU A C 1
ATOM 871 O O . LEU A 1 125 ? -6.782 0.874 -3.461 1.00 97.38 125 LEU A O 1
ATOM 875 N N . ASP A 1 126 ? -7.075 2.894 -4.424 1.00 95.88 126 ASP A N 1
ATOM 876 C CA . ASP A 1 126 ? -7.801 2.440 -5.611 1.00 95.88 126 ASP A CA 1
ATOM 877 C C . ASP A 1 126 ? -6.918 2.511 -6.861 1.00 95.88 126 ASP A C 1
ATOM 879 O O . ASP A 1 126 ? -6.493 3.588 -7.268 1.00 95.88 126 ASP A O 1
ATOM 883 N N . GLY A 1 127 ? -6.654 1.365 -7.491 1.00 93.38 127 GLY A N 1
ATOM 884 C CA . GLY A 1 127 ? -5.868 1.265 -8.729 1.00 93.38 127 GLY A CA 1
ATOM 885 C C . GLY A 1 127 ? -6.660 1.568 -10.001 1.00 93.38 127 GLY A C 1
ATOM 886 O O . GLY A 1 127 ? -6.140 1.405 -11.110 1.00 93.38 127 GLY A O 1
ATOM 887 N N . GLN A 1 128 ? -7.940 1.927 -9.857 1.00 92.31 128 GLN A N 1
ATOM 888 C CA . GLN A 1 128 ? -8.885 2.256 -10.925 1.00 92.31 128 GLN A CA 1
ATOM 889 C C . GLN A 1 128 ? -9.022 1.163 -12.008 1.00 92.31 128 GLN A C 1
ATOM 891 O O . GLN A 1 128 ? -9.521 1.412 -13.105 1.00 92.31 128 GLN A O 1
ATOM 896 N N . GLY A 1 129 ? -8.548 -0.061 -11.746 1.00 85.00 129 GLY A N 1
ATOM 897 C CA . GLY A 1 129 ? -8.514 -1.176 -12.697 1.00 85.00 129 GLY A CA 1
ATOM 898 C C . GLY A 1 129 ? -7.502 -1.017 -13.841 1.00 85.00 129 GLY A C 1
ATOM 899 O O . GLY A 1 129 ? -7.405 -1.906 -14.694 1.00 85.00 129 GLY A O 1
ATOM 900 N N . GLY A 1 130 ? -6.754 0.091 -13.882 1.00 81.69 130 GLY A N 1
ATOM 901 C CA . GLY A 1 130 ? -5.769 0.384 -14.926 1.00 81.69 130 GLY A CA 1
ATOM 902 C C . GLY A 1 130 ? -4.352 -0.070 -14.578 1.00 81.69 130 GLY A C 1
ATOM 903 O O . GLY A 1 130 ? -3.524 -0.261 -15.469 1.00 81.69 130 GLY A O 1
ATOM 904 N N . THR A 1 131 ? -4.065 -0.230 -13.287 1.00 80.94 131 THR A N 1
ATOM 905 C CA . THR A 1 131 ? -2.700 -0.354 -12.775 1.00 80.94 131 THR A CA 1
ATOM 906 C C . THR A 1 131 ? -2.673 -1.122 -11.449 1.00 80.94 131 THR A C 1
ATOM 908 O O . THR A 1 131 ? -3.674 -1.194 -10.737 1.00 80.94 131 THR A O 1
ATOM 911 N N . GLY A 1 132 ? -1.527 -1.729 -11.114 1.00 89.44 132 GLY A N 1
ATOM 912 C CA . GLY A 1 132 ? -1.268 -2.194 -9.746 1.00 89.44 132 GLY A CA 1
ATOM 913 C C . GLY A 1 132 ? -1.198 -1.007 -8.774 1.00 89.44 132 GLY A C 1
ATOM 914 O O . GLY A 1 132 ? -1.197 0.146 -9.204 1.00 89.44 132 GLY A O 1
ATOM 915 N N . LEU A 1 133 ? -1.125 -1.257 -7.468 1.00 93.69 133 LEU A N 1
ATOM 916 C CA . LEU A 1 133 ? -0.957 -0.168 -6.495 1.00 93.69 133 LEU A CA 1
ATOM 917 C C . LEU A 1 133 ? 0.525 0.102 -6.222 1.00 93.69 133 LEU A C 1
ATOM 919 O O . LEU A 1 133 ? 0.945 1.256 -6.197 1.00 93.69 133 LEU A O 1
ATOM 923 N N . PHE A 1 134 ? 1.324 -0.960 -6.082 1.00 94.94 134 PHE A N 1
ATOM 924 C CA . PHE A 1 134 ? 2.744 -0.865 -5.743 1.00 94.94 134 PHE A CA 1
ATOM 925 C C . PHE A 1 134 ? 3.622 -1.685 -6.686 1.00 94.94 134 PHE A C 1
ATOM 927 O O . PHE A 1 134 ? 3.299 -2.832 -7.005 1.00 94.94 134 PHE A O 1
ATOM 934 N N . HIS A 1 135 ? 4.762 -1.110 -7.065 1.00 93.75 135 HIS A N 1
ATOM 935 C CA . HIS A 1 135 ? 5.844 -1.785 -7.772 1.00 93.75 135 HIS A CA 1
ATOM 936 C C . HIS A 1 135 ? 7.106 -1.759 -6.905 1.00 93.75 135 HIS A C 1
ATOM 938 O O . HIS A 1 135 ? 7.653 -0.694 -6.629 1.00 93.75 135 HIS A O 1
ATOM 944 N N . LEU A 1 136 ? 7.542 -2.929 -6.446 1.00 93.88 136 LEU A N 1
ATOM 945 C CA . LEU A 1 136 ? 8.660 -3.090 -5.524 1.00 93.88 136 LEU A CA 1
ATOM 946 C C . LEU A 1 136 ? 9.826 -3.777 -6.226 1.00 93.88 136 LEU A C 1
ATOM 948 O O . LEU A 1 136 ? 9.675 -4.878 -6.765 1.00 93.88 136 LEU A O 1
ATOM 952 N N . GLU A 1 137 ? 10.993 -3.154 -6.142 1.00 93.75 137 GLU A N 1
ATOM 953 C CA . GLU A 1 137 ? 12.259 -3.693 -6.620 1.00 93.75 137 GLU A CA 1
ATOM 954 C C . GLU A 1 137 ? 13.425 -3.281 -5.707 1.00 93.75 137 GLU A C 1
ATOM 956 O O . GLU A 1 137 ? 13.236 -2.604 -4.694 1.00 93.75 137 GLU A O 1
ATOM 961 N N . GLY A 1 138 ? 14.636 -3.747 -6.020 1.00 93.19 138 GLY A N 1
ATOM 962 C CA . GLY A 1 138 ? 15.865 -3.299 -5.351 1.00 93.19 138 GLY A CA 1
ATOM 963 C C . GLY A 1 138 ? 15.928 -3.553 -3.839 1.00 93.19 138 GLY A C 1
ATOM 964 O O . GLY A 1 138 ? 16.610 -2.827 -3.121 1.00 93.19 138 GLY A O 1
ATOM 965 N N . GLY A 1 139 ? 15.230 -4.577 -3.342 1.00 94.88 139 GLY A N 1
ATOM 966 C CA . GLY A 1 139 ? 15.176 -4.935 -1.924 1.00 94.88 139 GLY A CA 1
ATOM 967 C C . GLY A 1 139 ? 14.153 -4.148 -1.099 1.00 94.88 139 GLY A C 1
ATOM 968 O O . GLY A 1 139 ? 14.125 -4.311 0.122 1.00 94.88 139 GLY A O 1
ATOM 969 N N . CYS A 1 140 ? 13.306 -3.320 -1.722 1.00 97.31 140 CYS A N 1
ATOM 970 C CA . CYS A 1 140 ? 12.281 -2.571 -0.996 1.00 97.31 140 CYS A CA 1
ATOM 971 C C . CYS A 1 140 ? 11.315 -3.509 -0.265 1.00 97.31 140 CYS A C 1
ATOM 973 O O . CYS A 1 140 ? 10.787 -4.450 -0.861 1.00 97.31 140 CYS A O 1
ATOM 975 N N . SER A 1 141 ? 11.081 -3.249 1.021 1.00 97.12 141 SER A N 1
ATOM 976 C CA . SER A 1 141 ? 10.108 -3.976 1.843 1.00 97.12 141 SER A CA 1
ATOM 977 C C . SER A 1 141 ? 8.877 -3.108 2.092 1.00 97.12 141 SER A C 1
ATOM 979 O O . SER A 1 141 ? 9.006 -1.913 2.363 1.00 97.12 141 SER A O 1
ATOM 981 N N . LEU A 1 142 ? 7.686 -3.701 2.031 1.00 97.50 142 LEU A N 1
ATOM 982 C CA . LEU A 1 142 ? 6.410 -2.997 2.145 1.00 97.50 142 LEU A CA 1
ATOM 983 C C . LEU A 1 142 ? 5.507 -3.655 3.191 1.00 97.50 142 LEU A C 1
ATOM 985 O O . LEU A 1 142 ? 5.143 -4.819 3.056 1.00 97.50 142 LEU A O 1
ATOM 989 N N . THR A 1 143 ? 5.054 -2.873 4.168 1.00 97.50 143 THR A N 1
ATOM 990 C CA . THR A 1 143 ? 4.058 -3.293 5.159 1.00 97.50 143 THR A CA 1
ATOM 991 C C . THR A 1 143 ? 2.804 -2.424 5.040 1.00 97.50 143 THR A C 1
ATOM 993 O O . THR A 1 143 ? 2.847 -1.217 5.275 1.00 97.50 143 THR A O 1
ATOM 996 N N . LEU A 1 144 ? 1.668 -3.039 4.709 1.00 97.12 144 LEU A N 1
ATOM 997 C CA . LEU A 1 144 ? 0.355 -2.401 4.570 1.00 97.12 144 LEU A CA 1
ATOM 998 C C . LEU A 1 144 ? -0.551 -2.794 5.743 1.00 97.12 144 LEU A C 1
ATOM 1000 O O . LEU A 1 144 ? -0.758 -3.985 5.993 1.00 97.12 144 LEU A O 1
ATOM 1004 N N . ARG A 1 145 ? -1.093 -1.814 6.478 1.00 96.62 145 ARG A N 1
ATOM 1005 C CA . ARG A 1 145 ? -1.864 -2.060 7.711 1.00 96.62 145 ARG A CA 1
ATOM 1006 C C . ARG A 1 145 ? -3.200 -1.331 7.736 1.00 96.62 145 ARG A C 1
ATOM 1008 O O . ARG A 1 145 ? -3.226 -0.106 7.673 1.00 96.62 145 ARG A O 1
ATOM 1015 N N . GLY A 1 146 ? -4.290 -2.073 7.931 1.00 96.44 146 GLY A N 1
ATOM 1016 C CA . GLY A 1 146 ? -5.616 -1.468 8.078 1.00 96.44 146 GLY A CA 1
ATOM 1017 C C . GLY A 1 146 ? -6.054 -0.682 6.842 1.00 96.44 146 GLY A C 1
ATOM 1018 O O . GLY A 1 146 ? -6.579 0.414 6.990 1.00 96.44 146 GLY A O 1
ATOM 1019 N N . LEU A 1 147 ? -5.762 -1.179 5.636 1.00 97.81 147 LEU A N 1
ATOM 1020 C CA . LEU A 1 147 ? -6.086 -0.511 4.370 1.00 97.81 147 LEU A CA 1
ATOM 1021 C C . LEU A 1 147 ? -7.145 -1.283 3.577 1.00 97.81 147 LEU A C 1
ATOM 1023 O O . LEU A 1 147 ? -7.280 -2.497 3.724 1.00 97.81 147 LEU A O 1
ATOM 1027 N N . ASN A 1 148 ? -7.836 -0.585 2.680 1.00 97.50 148 ASN A N 1
ATOM 1028 C CA . ASN A 1 148 ? -8.709 -1.174 1.670 1.00 97.50 148 ASN A CA 1
ATOM 1029 C C . ASN A 1 148 ? -8.033 -1.035 0.302 1.00 97.50 148 ASN A C 1
ATOM 1031 O O . ASN A 1 148 ? -7.929 0.058 -0.245 1.00 97.50 148 ASN A O 1
ATOM 1035 N N . LEU A 1 149 ? -7.517 -2.138 -0.230 1.00 96.31 149 LEU A N 1
ATOM 1036 C CA . LEU A 1 149 ? -6.791 -2.176 -1.496 1.00 96.31 149 LEU A CA 1
ATOM 1037 C C . LEU A 1 149 ? -7.763 -2.638 -2.583 1.00 96.31 149 LEU A C 1
ATOM 1039 O O . LEU A 1 149 ? -8.233 -3.780 -2.553 1.00 96.31 149 LEU A O 1
ATOM 1043 N N . VAL A 1 150 ? -8.105 -1.752 -3.514 1.00 95.44 150 VAL A N 1
ATOM 1044 C CA . VAL A 1 150 ? -9.193 -1.993 -4.470 1.00 95.44 150 VAL A CA 1
ATOM 1045 C C . VAL A 1 150 ? -8.739 -1.768 -5.908 1.00 95.44 150 VAL A C 1
ATOM 1047 O O . VAL A 1 150 ? -7.870 -0.943 -6.181 1.00 95.44 150 VAL A O 1
ATOM 1050 N N . ASN A 1 151 ? -9.302 -2.552 -6.829 1.00 92.06 151 ASN A N 1
ATOM 1051 C CA . ASN A 1 151 ? -9.089 -2.444 -8.278 1.00 92.06 151 ASN A CA 1
ATOM 1052 C C . ASN A 1 151 ? -7.608 -2.393 -8.709 1.00 92.06 151 ASN A C 1
ATOM 1054 O O . ASN A 1 151 ? -7.261 -1.753 -9.703 1.00 92.06 151 ASN A O 1
ATOM 1058 N N . GLY A 1 152 ? -6.723 -3.057 -7.961 1.00 87.00 152 GLY A N 1
ATOM 1059 C CA . GLY A 1 152 ? -5.304 -3.153 -8.287 1.00 87.00 152 GLY A CA 1
ATOM 1060 C C . GLY A 1 152 ? -5.070 -4.193 -9.379 1.00 87.00 152 GLY A C 1
ATOM 1061 O O . GLY A 1 152 ? -5.072 -5.394 -9.109 1.00 87.00 152 GLY A O 1
ATOM 1062 N N . ARG A 1 153 ? -4.833 -3.741 -10.612 1.00 83.81 153 ARG A N 1
ATOM 1063 C CA . ARG A 1 153 ? -4.603 -4.597 -11.779 1.00 83.81 153 ARG A CA 1
ATOM 1064 C C . ARG A 1 153 ? -3.230 -4.339 -12.386 1.00 83.81 153 ARG A C 1
ATOM 1066 O O . ARG A 1 153 ? -3.060 -3.469 -13.235 1.00 83.81 153 ARG A O 1
ATOM 1073 N N . ALA A 1 154 ? -2.234 -5.127 -11.992 1.00 66.75 154 ALA A N 1
ATOM 1074 C CA . ALA A 1 154 ? -0.931 -5.075 -12.649 1.00 66.75 154 ALA A CA 1
ATOM 1075 C C . ALA A 1 154 ? -1.056 -5.452 -14.142 1.00 66.75 154 ALA A C 1
ATOM 1077 O O . ALA A 1 154 ? -1.436 -6.566 -14.496 1.00 66.75 154 ALA A O 1
ATOM 1078 N N . VAL A 1 155 ? -0.720 -4.507 -15.024 1.00 61.44 155 VAL A N 1
ATOM 1079 C CA . VAL A 1 155 ? -0.658 -4.699 -16.488 1.00 61.44 155 VAL A CA 1
ATOM 1080 C C . VAL A 1 155 ? 0.514 -5.587 -16.918 1.00 61.44 155 VAL A C 1
ATOM 1082 O O . VAL A 1 155 ? 0.503 -6.154 -18.007 1.00 61.44 155 VAL A O 1
ATOM 1085 N N . SER A 1 156 ? 1.513 -5.731 -16.050 1.00 58.34 156 SER A N 1
ATOM 1086 C CA . SER A 1 156 ? 2.710 -6.534 -16.259 1.00 58.34 156 SER A CA 1
ATOM 1087 C C . SER A 1 156 ? 3.046 -7.243 -14.956 1.00 58.34 156 SER A C 1
ATOM 1089 O O . SER A 1 156 ? 3.747 -6.713 -14.097 1.00 58.34 156 SER A O 1
ATOM 1091 N N . GLY A 1 157 ? 2.567 -8.462 -14.798 1.00 48.31 157 GLY A N 1
ATOM 1092 C CA . GLY A 1 157 ? 3.225 -9.405 -13.919 1.00 48.31 157 GLY A CA 1
ATOM 1093 C C . GLY A 1 157 ? 3.549 -10.653 -14.725 1.00 48.31 157 GLY A C 1
ATOM 1094 O O . GLY A 1 157 ? 2.767 -11.069 -15.582 1.00 48.31 157 GLY A O 1
ATOM 1095 N N . GLY A 1 158 ? 4.758 -11.167 -14.504 1.00 44.75 158 GLY A N 1
ATOM 1096 C CA . GLY A 1 158 ? 5.391 -12.176 -15.344 1.00 44.75 158 GLY A CA 1
ATOM 1097 C C . GLY A 1 158 ? 4.497 -13.372 -15.652 1.00 44.75 158 GLY A C 1
ATOM 1098 O O . GLY A 1 158 ? 3.635 -13.755 -14.875 1.00 44.75 158 GLY A O 1
ATOM 1099 N N . VAL A 1 159 ? 4.732 -13.982 -16.806 1.00 38.06 159 VAL A N 1
ATOM 1100 C CA . VAL A 1 159 ? 4.106 -15.242 -17.191 1.00 38.06 159 VAL A CA 1
ATOM 1101 C C . VAL A 1 159 ? 4.455 -16.303 -16.143 1.00 38.06 159 VAL A C 1
ATOM 1103 O O . VAL A 1 159 ? 5.549 -16.865 -16.173 1.00 38.06 159 VAL A O 1
ATOM 1106 N N . VAL A 1 160 ? 3.535 -16.634 -15.233 1.00 45.97 160 VAL A N 1
ATOM 1107 C CA . VAL A 1 160 ? 3.577 -17.970 -14.635 1.00 45.97 160 VAL A CA 1
ATOM 1108 C C . VAL A 1 160 ? 3.070 -18.876 -15.735 1.00 45.97 160 VAL A C 1
ATOM 1110 O O . VAL A 1 160 ? 1.877 -18.889 -16.040 1.00 45.97 160 VAL A O 1
ATOM 1113 N N . SER A 1 161 ? 3.986 -19.597 -16.379 1.00 43.91 161 SER A N 1
ATOM 1114 C CA . SER A 1 161 ? 3.571 -20.753 -17.157 1.00 43.91 161 SER A CA 1
ATOM 1115 C C . SER A 1 161 ? 2.921 -21.690 -16.152 1.00 43.91 161 SER A C 1
ATOM 1117 O O . SER A 1 161 ? 3.612 -22.355 -15.376 1.00 43.91 161 SER A O 1
ATOM 1119 N N . LYS A 1 162 ? 1.585 -21.759 -16.149 1.00 48.78 162 LYS A N 1
ATOM 1120 C CA . LYS A 1 162 ? 0.966 -23.017 -15.746 1.00 4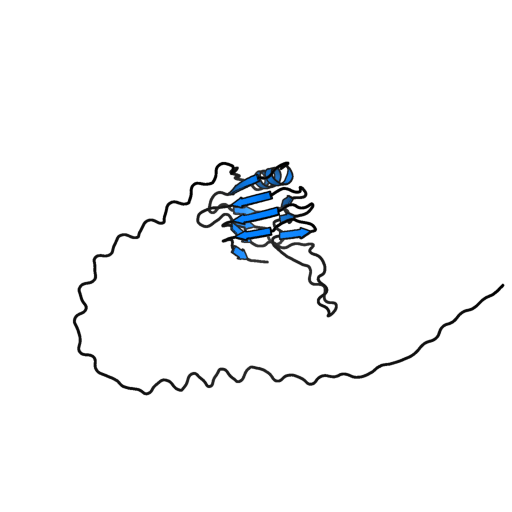8.78 162 LYS A CA 1
ATOM 1121 C C . LYS A 1 162 ? 1.652 -24.061 -16.623 1.00 48.78 162 LYS A C 1
ATOM 1123 O O . LYS A 1 162 ? 1.869 -23.820 -17.809 1.00 48.78 162 LYS A O 1
ATOM 1128 N N . GLY A 1 163 ? 2.082 -25.184 -16.057 1.00 53.34 163 GLY A N 1
ATOM 1129 C CA . GLY A 1 163 ? 2.800 -26.229 -16.804 1.00 53.34 163 GLY A CA 1
ATOM 1130 C C . GLY A 1 163 ? 2.028 -26.819 -18.003 1.00 53.34 163 GLY A C 1
ATOM 1131 O O . GLY A 1 163 ? 2.469 -27.811 -18.569 1.00 53.34 163 GLY A O 1
ATOM 1132 N N . ASP A 1 164 ? 0.882 -26.238 -18.371 1.00 64.94 164 ASP A N 1
ATOM 1133 C CA . ASP A 1 164 ? 0.076 -26.468 -19.566 1.00 64.94 164 ASP A CA 1
ATOM 1134 C C . ASP A 1 164 ? 0.391 -25.502 -20.735 1.00 64.94 164 ASP A C 1
ATOM 1136 O O . ASP A 1 164 ? -0.199 -25.638 -21.805 1.00 64.94 164 ASP A O 1
ATOM 1140 N N . GLY A 1 165 ? 1.308 -24.539 -20.564 1.00 53.94 165 GLY A N 1
ATOM 1141 C CA . GLY A 1 165 ? 1.630 -23.530 -21.581 1.00 53.94 165 GLY A CA 1
ATOM 1142 C C . GLY A 1 165 ? 0.681 -22.322 -21.605 1.00 53.94 165 GLY A C 1
ATOM 1143 O O . GLY A 1 165 ? 0.784 -21.489 -22.504 1.00 53.94 165 GLY A O 1
ATOM 1144 N N . SER A 1 166 ? -0.224 -22.193 -20.629 1.00 49.34 166 SER A N 1
ATOM 1145 C CA . SER A 1 166 ? -1.073 -21.014 -20.452 1.00 49.34 166 SER A CA 1
ATOM 1146 C C . SER A 1 166 ? -0.315 -19.904 -19.726 1.00 49.34 166 SER A C 1
ATOM 1148 O O . SER A 1 166 ? 0.138 -20.073 -18.592 1.00 49.34 166 SER A O 1
ATOM 1150 N N . THR A 1 167 ? -0.244 -18.731 -20.355 1.00 46.75 167 THR A N 1
ATOM 1151 C CA . THR A 1 167 ? 0.280 -17.505 -19.751 1.00 46.75 167 THR A CA 1
ATOM 1152 C C . THR A 1 167 ? -0.851 -16.748 -19.057 1.00 46.75 167 THR A C 1
ATOM 1154 O O . THR A 1 167 ? -1.669 -16.103 -19.713 1.00 46.75 167 THR A O 1
ATOM 1157 N N . SER A 1 168 ? -0.928 -16.815 -17.731 1.00 49.56 168 SER A N 1
ATOM 1158 C CA . SER A 1 168 ? -1.743 -15.860 -16.975 1.00 49.56 168 SER A CA 1
ATOM 1159 C C . SER A 1 168 ? -0.906 -14.602 -16.761 1.00 49.56 168 SER A C 1
ATOM 1161 O O . SER A 1 168 ? 0.193 -14.690 -16.223 1.00 49.56 168 SER A O 1
ATOM 1163 N N . ALA A 1 169 ? -1.392 -13.447 -17.222 1.00 52.19 169 ALA A N 1
ATOM 1164 C CA . ALA A 1 169 ? -0.817 -12.170 -16.815 1.00 52.19 169 ALA A CA 1
ATOM 1165 C C . ALA A 1 169 ? -0.970 -12.082 -15.293 1.00 52.19 169 ALA A C 1
ATOM 1167 O O . ALA A 1 169 ? -2.100 -12.140 -14.801 1.00 52.19 169 ALA A O 1
ATOM 1168 N N . ASN A 1 170 ? 0.135 -12.015 -14.546 1.00 52.34 170 ASN A N 1
ATOM 1169 C CA . ASN A 1 170 ? 0.045 -11.840 -13.102 1.00 52.34 170 ASN A CA 1
ATOM 1170 C C . ASN A 1 170 ? -0.468 -10.416 -12.841 1.00 52.34 170 ASN A C 1
ATOM 1172 O O . ASN A 1 170 ? 0.290 -9.451 -12.856 1.00 52.34 170 ASN A O 1
ATOM 1176 N N . GLY A 1 171 ? -1.776 -10.288 -12.645 1.00 59.91 171 GLY A N 1
ATOM 1177 C CA . GLY A 1 171 ? -2.403 -9.109 -12.068 1.00 59.91 171 GLY A CA 1
ATOM 1178 C C . GLY A 1 171 ? -2.328 -9.188 -10.546 1.00 59.91 171 GLY A C 1
ATOM 1179 O O . GLY A 1 171 ? -2.513 -10.260 -9.972 1.00 59.91 171 GLY A O 1
ATOM 1180 N N . GLY A 1 172 ? -2.044 -8.069 -9.889 1.00 76.19 172 GLY A N 1
ATOM 1181 C CA . GLY A 1 172 ? -2.133 -7.963 -8.440 1.00 76.19 172 GLY A CA 1
ATOM 1182 C C . GLY A 1 172 ? -1.979 -6.530 -7.951 1.00 76.19 172 GLY A C 1
ATOM 1183 O O . GLY A 1 172 ? -1.544 -5.645 -8.689 1.00 76.19 172 GLY A O 1
ATOM 1184 N N . VAL A 1 173 ? -2.325 -6.325 -6.681 1.00 89.75 173 VAL A N 1
ATOM 1185 C CA . VAL A 1 173 ? -2.157 -5.053 -5.964 1.00 89.75 173 VAL A CA 1
ATOM 1186 C C . VAL A 1 173 ? -0.682 -4.680 -5.796 1.00 89.75 173 VAL A C 1
ATOM 1188 O O . VAL A 1 173 ? -0.336 -3.506 -5.902 1.00 89.75 173 VAL A O 1
ATOM 1191 N N . VAL A 1 174 ? 0.185 -5.669 -5.570 1.00 91.69 174 VAL A N 1
ATOM 1192 C CA . VAL A 1 174 ? 1.632 -5.481 -5.418 1.00 91.69 174 VAL A CA 1
ATOM 1193 C C . VAL A 1 174 ? 2.356 -6.315 -6.467 1.00 91.69 174 VAL A C 1
ATOM 1195 O O . VAL A 1 174 ? 2.159 -7.528 -6.547 1.00 91.69 174 VAL A O 1
ATOM 1198 N N . HIS A 1 175 ? 3.213 -5.671 -7.252 1.00 90.12 175 HIS A N 1
ATOM 1199 C CA . HIS A 1 175 ? 4.210 -6.331 -8.081 1.00 90.12 175 HIS A CA 1
ATOM 1200 C C . HIS A 1 175 ? 5.555 -6.286 -7.355 1.00 90.12 175 HIS A C 1
ATOM 1202 O O . HIS A 1 175 ? 6.050 -5.202 -7.070 1.00 90.12 175 HIS A O 1
ATOM 1208 N N . ALA A 1 176 ? 6.150 -7.443 -7.069 1.00 89.94 176 ALA A N 1
ATOM 1209 C CA . ALA A 1 176 ? 7.415 -7.545 -6.348 1.00 89.94 176 ALA A CA 1
ATOM 1210 C C . ALA A 1 176 ? 8.450 -8.309 -7.184 1.00 89.94 176 ALA A C 1
ATOM 1212 O O . ALA A 1 176 ? 8.299 -9.510 -7.417 1.00 89.94 176 ALA A O 1
ATOM 1213 N N . ASN A 1 177 ? 9.504 -7.621 -7.627 1.00 87.62 177 ASN A N 1
ATOM 1214 C CA . ASN A 1 177 ? 10.605 -8.194 -8.398 1.00 87.62 177 ASN A CA 1
ATOM 1215 C C . ASN A 1 177 ? 11.943 -7.858 -7.728 1.00 87.62 177 ASN A C 1
ATOM 1217 O O . ASN A 1 177 ? 12.413 -6.729 -7.797 1.00 87.62 177 ASN A O 1
ATOM 1221 N N . GLY A 1 178 ? 12.554 -8.832 -7.049 1.00 88.56 178 GLY A N 1
ATOM 1222 C CA . GLY A 1 178 ? 13.741 -8.565 -6.229 1.00 88.56 178 GLY A CA 1
ATOM 1223 C C . GLY A 1 178 ? 13.449 -7.644 -5.038 1.00 88.56 178 GLY A C 1
ATOM 1224 O O . GLY A 1 178 ? 14.339 -6.928 -4.589 1.00 88.56 178 GLY A O 1
ATOM 1225 N N . ALA A 1 179 ? 12.202 -7.628 -4.563 1.00 92.62 179 ALA A N 1
ATOM 1226 C CA . ALA A 1 179 ? 11.785 -6.922 -3.358 1.00 92.62 179 ALA A CA 1
ATOM 1227 C C . ALA A 1 179 ? 12.268 -7.643 -2.085 1.00 92.62 179 ALA A C 1
ATOM 1229 O O . ALA A 1 179 ? 12.677 -8.807 -2.132 1.00 92.62 179 ALA A O 1
ATOM 1230 N N . GLY A 1 180 ? 12.201 -6.937 -0.958 1.00 94.31 180 GLY A N 1
ATOM 1231 C CA . GLY A 1 180 ? 12.326 -7.520 0.375 1.00 94.31 180 GLY A CA 1
ATOM 1232 C C . GLY A 1 180 ? 11.003 -8.135 0.842 1.00 94.31 180 GLY A C 1
ATOM 1233 O O . GLY A 1 180 ? 10.292 -8.779 0.067 1.00 94.31 180 GLY A O 1
ATOM 1234 N N . ASP A 1 181 ? 10.661 -7.923 2.111 1.00 94.75 181 ASP A N 1
ATOM 1235 C CA . ASP A 1 181 ? 9.446 -8.485 2.703 1.00 94.75 181 ASP A CA 1
ATOM 1236 C C . ASP A 1 181 ? 8.197 -7.701 2.278 1.00 94.75 181 ASP A C 1
ATOM 1238 O O . ASP A 1 181 ? 8.201 -6.469 2.238 1.00 94.75 181 ASP A O 1
ATOM 1242 N N . VAL A 1 182 ? 7.104 -8.415 1.990 1.00 94.75 182 VAL A N 1
ATOM 1243 C CA . VAL A 1 1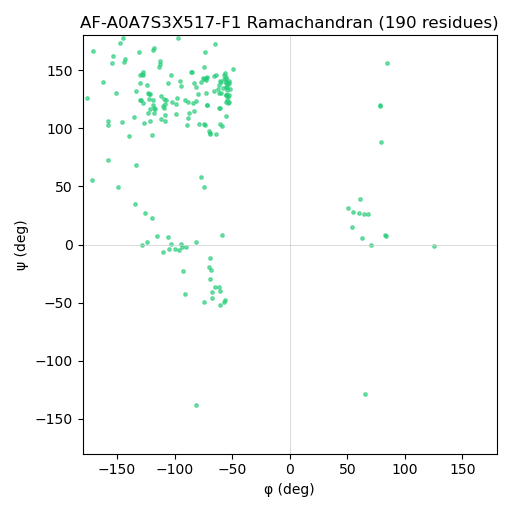82 ? 5.790 -7.816 1.715 1.00 94.75 182 VAL A CA 1
ATOM 1244 C C . VAL A 1 182 ? 4.777 -8.354 2.712 1.00 94.75 182 VAL A C 1
ATOM 1246 O O . VAL A 1 182 ? 4.462 -9.544 2.721 1.00 94.75 182 VAL A O 1
ATOM 1249 N N . GLU A 1 183 ? 4.231 -7.460 3.528 1.00 94.38 183 GLU A N 1
ATOM 1250 C CA . GLU A 1 183 ? 3.267 -7.783 4.570 1.00 94.38 183 GLU A CA 1
ATOM 1251 C C . GLU A 1 183 ? 1.961 -7.015 4.357 1.00 94.38 183 GLU A C 1
ATOM 1253 O O . GLU A 1 183 ? 1.946 -5.793 4.217 1.00 94.38 183 GLU A O 1
ATOM 1258 N N . ILE A 1 184 ? 0.837 -7.732 4.380 1.00 94.31 184 ILE A N 1
ATOM 1259 C CA . ILE A 1 184 ? -0.508 -7.153 4.324 1.00 94.31 184 ILE A CA 1
ATOM 1260 C C . ILE A 1 184 ? -1.245 -7.605 5.581 1.00 94.31 184 ILE A C 1
ATOM 1262 O O . ILE A 1 184 ? -1.614 -8.771 5.718 1.00 94.31 184 ILE A O 1
ATOM 1266 N N . ILE A 1 185 ? -1.433 -6.687 6.527 1.00 93.81 185 ILE A N 1
ATOM 1267 C CA . ILE A 1 185 ? -1.921 -6.992 7.874 1.00 93.81 185 ILE A CA 1
ATOM 1268 C C . ILE A 1 185 ? -3.233 -6.254 8.112 1.00 93.81 185 ILE A C 1
ATOM 1270 O O . ILE A 1 185 ? -3.302 -5.033 7.986 1.00 93.81 185 ILE A O 1
ATOM 1274 N N . GLY A 1 186 ? -4.284 -6.993 8.474 1.00 92.31 186 GLY A N 1
ATOM 1275 C CA . GLY A 1 186 ? -5.589 -6.404 8.798 1.00 92.31 186 GLY A CA 1
ATOM 1276 C C . GLY A 1 186 ? -6.149 -5.505 7.691 1.00 92.31 186 GLY A C 1
ATOM 1277 O O . GLY A 1 186 ? -6.845 -4.547 7.994 1.00 92.31 186 GLY A O 1
ATOM 1278 N N . SER A 1 187 ? -5.784 -5.772 6.436 1.00 95.12 187 SER A N 1
A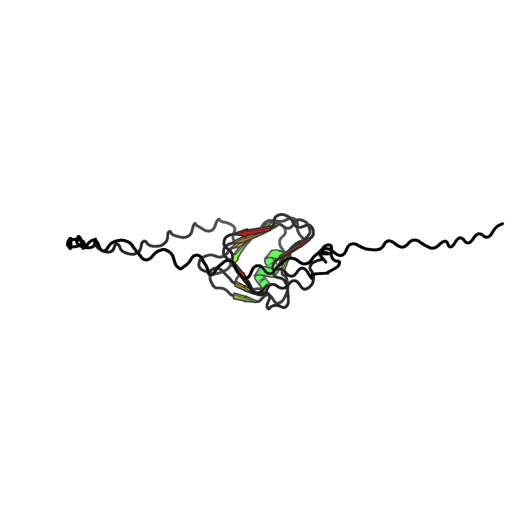TOM 1279 C CA . SER A 1 187 ? -6.201 -5.007 5.260 1.00 95.12 187 SER A CA 1
ATOM 1280 C C . SER A 1 187 ? -7.110 -5.866 4.387 1.00 95.12 187 SER A C 1
ATOM 1282 O O . SER A 1 187 ? -7.027 -7.097 4.421 1.00 95.12 187 SER A O 1
ATOM 1284 N N . THR A 1 188 ? -7.967 -5.231 3.595 1.00 95.25 188 THR A N 1
ATOM 1285 C CA . THR A 1 188 ? -8.836 -5.906 2.630 1.00 95.25 188 THR A CA 1
ATOM 1286 C C . THR A 1 188 ? -8.287 -5.741 1.216 1.00 95.25 188 THR A C 1
ATOM 1288 O O . THR A 1 188 ? -7.685 -4.722 0.888 1.00 95.25 188 THR A O 1
ATOM 1291 N N . VAL A 1 189 ? -8.465 -6.765 0.379 1.00 94.06 189 VAL A N 1
ATOM 1292 C CA . VAL A 1 189 ? -8.072 -6.752 -1.036 1.00 94.06 189 VAL A CA 1
ATOM 1293 C C . VAL A 1 189 ? -9.279 -7.160 -1.866 1.00 94.06 189 VAL A C 1
ATOM 1295 O O . VAL A 1 189 ? -9.824 -8.244 -1.654 1.00 94.06 189 VAL A O 1
ATOM 1298 N N . THR A 1 190 ? -9.719 -6.305 -2.790 1.00 91.56 190 THR A N 1
ATOM 1299 C CA . THR A 1 190 ? -10.904 -6.565 -3.624 1.00 91.56 190 THR A CA 1
ATOM 1300 C C . THR A 1 190 ? -10.731 -6.055 -5.060 1.00 91.56 190 THR A C 1
ATOM 1302 O O . THR A 1 190 ? -9.872 -5.222 -5.340 1.00 91.56 190 THR A O 1
ATOM 1305 N N . GLY A 1 191 ? -11.530 -6.581 -5.995 1.00 83.31 191 GLY A N 1
ATOM 1306 C CA . GLY A 1 191 ? -11.546 -6.111 -7.390 1.00 83.31 191 GLY A CA 1
ATOM 1307 C C . GLY A 1 191 ? -10.277 -6.411 -8.200 1.00 83.31 191 GLY A C 1
ATOM 1308 O O . GLY A 1 191 ? -9.960 -5.659 -9.117 1.00 83.31 191 GLY A O 1
ATOM 1309 N N . CYS A 1 192 ? -9.539 -7.466 -7.843 1.00 73.56 192 CYS A N 1
ATOM 1310 C CA . CYS A 1 192 ? -8.306 -7.897 -8.516 1.00 73.56 192 CYS A CA 1
ATOM 1311 C C . CYS A 1 192 ? -8.567 -8.991 -9.559 1.00 73.56 192 CYS A C 1
ATOM 1313 O O . CYS A 1 192 ? -9.416 -9.871 -9.276 1.00 73.56 192 CYS A O 1
#

Foldseek 3Di:
DDDDDDDDDDDDDDDDDDDDDDDPPPPPPPPPPPPDDDDDDPDDDDPDDPDDPDDDPDDDPDPPPDPPFEDEDQAPVVVLCCQCVDPEEHHYEYEPQAEYADPEAREHADLYEYEYEYDDQAYEYEPVLPAAHYEFHNAYEYAYYNHEYENGFH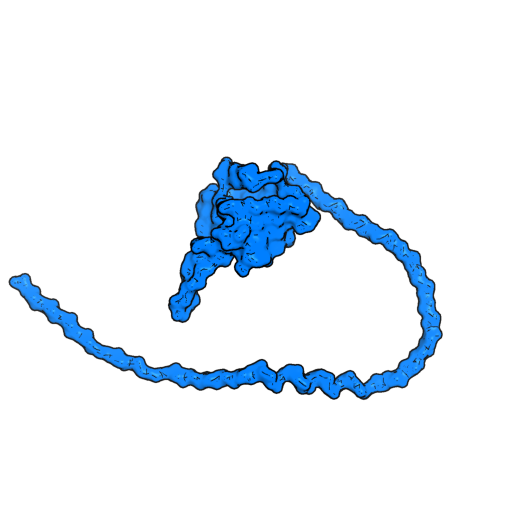PADFFPPPVVRDGDRDTYNYHYDNYHHYHYYNYHYYND

Radius of gyration: 29.3 Å; Cα contacts (8 Å, |Δi|>4): 357; chains: 1; bounding box: 81×57×84 Å

Secondary structure (DSSP, 8-state):
-----------------PPPPPPS-SSSSSSSSS-----------PPPPPPPP-PPPPPPPPPPPPPTTEEE--SHHHHHHHHHT-SS-EEEEEPTT-EEE-SSPEEE-SS-EEEEEE-TT-EEEE-TTTS-SEEE-TT-EEEEESEEEES---S----EE-TTS-EE----SEEESS---EEEES-EEE--

InterPro domains:
  IPR011050 Pectin lyase fold/virulence factor [SSF51126] (77-192)

Mean predicted aligned error: 16.55 Å